Protein AF-A0A9E0PYG4-F1 (afdb_monomer_lite)

pLDDT: mean 70.83, std 17.08, range [37.5, 93.88]

Radius of gyration: 36.92 Å; chains: 1; bounding box: 99×60×120 Å

Structure (mmCIF, N/CA/C/O backbone):
data_AF-A0A9E0PYG4-F1
#
_entry.id   AF-A0A9E0PYG4-F1
#
loop_
_atom_site.group_PDB
_atom_site.id
_atom_site.type_symbol
_atom_site.label_atom_id
_atom_site.label_alt_id
_atom_site.label_comp_id
_atom_site.label_asym_id
_atom_site.label_entity_id
_atom_site.label_seq_id
_atom_site.pdbx_PDB_ins_code
_atom_site.Cartn_x
_atom_site.Cartn_y
_atom_site.Cartn_z
_atom_site.occupancy
_atom_site.B_iso_or_equiv
_atom_site.auth_seq_id
_atom_site.auth_comp_id
_atom_site.auth_asym_id
_atom_site.auth_atom_id
_atom_site.pdbx_PDB_model_num
ATOM 1 N N . MET A 1 1 ? -69.706 5.425 67.507 1.00 38.69 1 MET A N 1
ATOM 2 C CA . MET A 1 1 ? -68.937 4.450 66.705 1.00 38.69 1 MET A CA 1
ATOM 3 C C . MET A 1 1 ? -68.297 5.213 65.557 1.00 38.69 1 MET A C 1
ATOM 5 O O . MET A 1 1 ? -69.026 5.921 64.885 1.00 38.69 1 MET A O 1
ATOM 9 N N . SER A 1 2 ? -66.962 5.132 65.470 1.00 41.28 2 SER A N 1
ATOM 10 C CA . SER A 1 2 ? -66.052 5.261 64.313 1.00 41.28 2 SER A CA 1
ATOM 11 C C . SER A 1 2 ? -66.442 6.150 63.120 1.00 41.28 2 SER A C 1
ATOM 13 O O . SER A 1 2 ? -67.516 5.975 62.572 1.00 41.28 2 SER A O 1
ATOM 15 N N . ALA A 1 3 ? -65.654 7.088 62.585 1.00 41.84 3 ALA A N 1
ATOM 16 C CA . ALA A 1 3 ? -64.207 7.244 62.350 1.00 41.84 3 ALA A CA 1
ATOM 17 C C . ALA A 1 3 ? -63.981 7.453 60.834 1.00 41.84 3 ALA A C 1
ATOM 19 O O . ALA A 1 3 ? -64.695 6.893 60.013 1.00 41.84 3 ALA A O 1
ATOM 20 N N . GLN A 1 4 ? -62.905 8.184 60.530 1.00 45.09 4 GLN A N 1
ATOM 21 C CA . GLN A 1 4 ? -62.138 8.225 59.275 1.00 45.09 4 GLN A CA 1
ATOM 22 C C . GLN A 1 4 ? -62.536 9.222 58.176 1.00 45.09 4 GLN A C 1
ATOM 24 O O . GLN A 1 4 ? -63.367 8.997 57.302 1.00 45.09 4 GLN A O 1
ATOM 29 N N . ALA A 1 5 ? -61.750 10.301 58.187 1.00 48.28 5 ALA A N 1
ATOM 30 C CA . ALA A 1 5 ? -61.260 11.014 57.023 1.00 48.28 5 ALA A CA 1
ATOM 31 C C . ALA A 1 5 ? -60.608 10.081 55.989 1.00 48.28 5 ALA A C 1
ATOM 33 O O . ALA A 1 5 ? -59.886 9.165 56.364 1.00 48.28 5 ALA A O 1
ATOM 34 N N . HIS A 1 6 ? -60.736 10.416 54.703 1.00 43.12 6 HIS A N 1
ATOM 35 C CA . HIS A 1 6 ? -59.694 10.144 53.712 1.00 43.12 6 HIS A CA 1
ATOM 36 C C . HIS A 1 6 ? -59.759 11.153 52.562 1.00 43.12 6 HIS A C 1
ATOM 38 O O . HIS A 1 6 ? -60.726 11.220 51.806 1.00 43.12 6 HIS A O 1
ATOM 44 N N . GLY A 1 7 ? -58.687 11.937 52.438 1.00 40.16 7 GLY A N 1
ATOM 45 C CA . GLY A 1 7 ? -58.421 12.770 51.277 1.00 40.16 7 GLY A CA 1
ATOM 46 C C . GLY A 1 7 ? -58.111 11.934 50.037 1.00 40.16 7 GLY A C 1
ATOM 47 O O . GLY A 1 7 ? -57.604 10.815 50.123 1.00 40.16 7 GLY A O 1
ATOM 48 N N . LYS A 1 8 ? -58.367 12.511 48.862 1.00 44.81 8 LYS A N 1
ATOM 49 C CA . LYS A 1 8 ? -57.778 12.040 47.609 1.00 44.81 8 LYS A CA 1
ATOM 50 C C . LYS A 1 8 ? -56.974 13.165 46.979 1.00 44.81 8 LYS A C 1
ATOM 52 O O . LYS A 1 8 ? -57.483 14.232 46.650 1.00 44.81 8 LYS A O 1
ATOM 57 N N . ALA A 1 9 ? -55.679 12.887 46.908 1.00 46.84 9 ALA A N 1
ATOM 58 C CA . ALA A 1 9 ? -54.606 13.743 46.459 1.00 46.84 9 ALA A CA 1
ATOM 59 C C . ALA A 1 9 ? -54.741 14.136 44.980 1.00 46.84 9 ALA A C 1
ATOM 61 O O . ALA A 1 9 ? -55.079 13.315 44.124 1.00 46.84 9 ALA A O 1
ATOM 62 N N . LYS A 1 10 ? -54.381 15.392 44.692 1.00 48.97 10 LYS A N 1
ATOM 63 C CA . LYS A 1 10 ? -53.992 15.860 43.359 1.00 48.97 10 LYS A CA 1
ATOM 64 C C . LYS A 1 10 ? -52.822 15.002 42.871 1.00 48.97 10 LYS A C 1
ATOM 66 O O . LYS A 1 10 ? -51.772 14.978 43.508 1.00 48.97 10 LYS A O 1
ATOM 71 N N . LYS A 1 11 ? -52.999 14.299 41.751 1.00 49.84 11 LYS A N 1
ATOM 72 C CA . LYS A 1 11 ? -51.901 13.610 41.062 1.00 49.84 11 LYS A CA 1
ATOM 73 C C . LYS A 1 11 ? -50.996 14.668 40.414 1.00 49.84 11 LYS A C 1
ATOM 75 O O . LYS A 1 11 ? -51.517 15.477 39.644 1.00 49.84 11 LYS A O 1
ATOM 80 N N . PRO A 1 12 ? -49.687 14.706 40.710 1.00 46.06 12 PRO A N 1
ATOM 81 C CA . PRO A 1 12 ? -48.778 15.622 40.046 1.00 46.06 12 PRO A CA 1
ATOM 82 C C . PRO A 1 12 ? -48.511 15.175 38.606 1.00 46.06 12 PRO A C 1
ATOM 84 O O . PRO A 1 12 ? -48.337 13.995 38.304 1.00 46.06 12 PRO A O 1
ATOM 87 N N . HIS A 1 13 ? -48.493 16.177 37.739 1.00 45.56 13 HIS A N 1
ATOM 88 C CA . HIS A 1 13 ? -48.094 16.159 36.343 1.00 45.56 13 HIS A CA 1
ATOM 89 C C . HIS A 1 13 ? -46.618 15.731 36.238 1.00 45.56 13 HIS A C 1
ATOM 91 O O . HIS A 1 13 ? -45.716 16.546 36.411 1.00 45.56 13 HIS A O 1
ATOM 97 N N . ILE A 1 14 ? -46.363 14.439 36.017 1.00 46.38 14 ILE A N 1
ATOM 98 C CA . ILE A 1 14 ? -45.020 13.916 35.743 1.00 46.38 14 ILE A CA 1
ATOM 99 C C . ILE A 1 14 ? -44.901 13.742 34.231 1.00 46.38 14 ILE A C 1
ATOM 101 O O . ILE A 1 14 ? -45.334 12.745 33.662 1.00 46.38 14 ILE A O 1
ATOM 105 N N . GLN A 1 15 ? -44.388 14.807 33.616 1.00 41.09 15 GLN A N 1
ATOM 106 C CA . GLN A 1 15 ? -43.534 14.845 32.429 1.00 41.09 15 GLN A CA 1
ATOM 107 C C . GLN A 1 15 ? -43.509 13.547 31.604 1.00 41.09 15 GLN A C 1
ATOM 109 O O . GLN A 1 15 ? -42.656 12.682 31.791 1.00 41.09 15 GLN A O 1
ATOM 114 N N . GLN A 1 16 ? -44.402 13.465 30.619 1.00 40.44 16 GLN A N 1
ATOM 115 C CA . GLN A 1 16 ? -44.238 12.598 29.450 1.00 40.44 16 GLN A CA 1
ATOM 116 C C . GLN A 1 16 ? -43.250 13.222 28.443 1.00 40.44 16 GLN A C 1
ATOM 118 O O . GLN A 1 16 ? -43.494 13.219 27.245 1.00 40.44 16 GLN A O 1
ATOM 123 N N . GLU A 1 17 ? -42.112 13.742 28.913 1.00 40.91 17 GLU A N 1
ATOM 124 C CA . GLU A 1 17 ? -40.950 14.021 28.058 1.00 40.91 17 GLU A CA 1
ATOM 125 C C . GLU A 1 17 ? -39.997 12.825 28.113 1.00 40.91 17 GLU A C 1
ATOM 127 O O . GLU A 1 17 ? -38.839 12.898 28.526 1.00 40.91 17 GLU A O 1
ATOM 132 N N . PHE A 1 18 ? -40.509 11.662 27.714 1.00 38.09 18 PHE A N 1
ATOM 133 C CA . PHE A 1 18 ? -39.666 10.509 27.443 1.00 38.09 18 PHE A CA 1
ATOM 134 C C . PHE A 1 18 ? -39.080 10.691 26.042 1.00 38.09 18 PHE A C 1
ATOM 136 O O . PHE A 1 18 ? -39.622 10.191 25.067 1.00 38.09 18 PHE A O 1
ATOM 143 N N . LEU A 1 19 ? -38.011 11.494 25.975 1.00 40.81 19 LEU A N 1
ATOM 144 C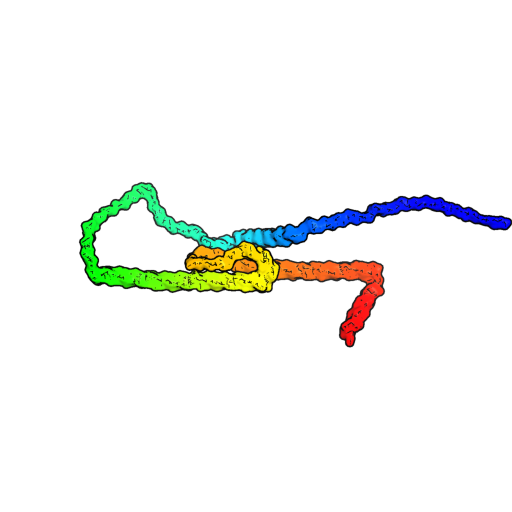 CA . LEU A 1 19 ? -37.024 11.595 24.897 1.00 40.81 19 LEU A CA 1
ATOM 145 C C . LEU A 1 19 ? -37.353 10.773 23.637 1.00 40.81 19 LEU A C 1
ATOM 147 O O . LEU A 1 19 ? -36.859 9.654 23.464 1.00 40.81 19 LEU A O 1
ATOM 151 N N . GLU A 1 20 ? -38.072 11.385 22.696 1.00 39.34 20 GLU A N 1
ATOM 152 C CA . GLU A 1 20 ? -37.967 11.031 21.283 1.00 39.34 20 GLU A CA 1
ATOM 153 C C . GLU A 1 20 ? -36.550 11.383 20.806 1.00 39.34 20 GLU A C 1
ATOM 155 O O . GLU A 1 20 ? -36.287 12.404 20.174 1.00 39.34 20 GLU A O 1
ATOM 160 N N . ARG A 1 21 ? -35.573 10.529 21.128 1.00 43.41 21 ARG A N 1
ATOM 161 C CA . ARG A 1 21 ? -34.337 10.492 20.352 1.00 43.41 21 ARG A CA 1
ATOM 162 C C . ARG A 1 21 ? -34.683 9.835 19.030 1.00 43.41 21 ARG A C 1
ATOM 164 O O . ARG A 1 21 ? -34.610 8.615 18.901 1.00 43.41 21 ARG A O 1
ATOM 171 N N . HIS A 1 22 ? -35.007 10.657 18.039 1.00 39.00 22 HIS A N 1
ATOM 172 C CA . HIS A 1 22 ? -34.805 10.300 16.646 1.00 39.00 22 HIS A CA 1
ATOM 173 C C . HIS A 1 22 ? -33.345 9.863 16.473 1.00 39.00 22 HIS A C 1
ATOM 175 O O . HIS A 1 22 ? -32.443 10.679 16.283 1.00 39.00 22 HIS A O 1
ATOM 181 N N . ILE A 1 23 ? -33.089 8.556 16.553 1.00 40.88 23 ILE A N 1
ATOM 182 C CA . ILE A 1 23 ? -31.895 7.976 15.955 1.00 40.88 23 ILE A CA 1
ATOM 183 C C . ILE A 1 23 ? -32.147 8.071 14.458 1.00 40.88 23 ILE A C 1
ATOM 185 O O . ILE A 1 23 ? -32.820 7.241 13.854 1.00 40.88 23 ILE A O 1
ATOM 189 N N . ASN A 1 24 ? -31.655 9.164 13.889 1.00 37.50 24 ASN A N 1
ATOM 190 C CA . ASN A 1 24 ? -31.527 9.354 12.464 1.00 37.50 24 ASN A CA 1
ATOM 191 C C . ASN A 1 24 ? -30.617 8.236 11.927 1.00 37.50 24 ASN A C 1
ATOM 193 O O . ASN A 1 24 ? -29.395 8.329 11.981 1.00 37.50 24 ASN A O 1
ATOM 197 N N . THR A 1 25 ? -31.213 7.136 11.465 1.00 46.25 25 THR A N 1
ATOM 198 C CA . THR A 1 25 ? -30.510 6.014 10.823 1.00 46.25 25 THR A CA 1
ATOM 199 C C . THR A 1 25 ? -30.175 6.302 9.357 1.00 46.25 25 THR A C 1
ATOM 201 O O . THR A 1 25 ? -29.662 5.432 8.652 1.00 46.25 25 THR A O 1
ATOM 204 N N . LYS A 1 26 ? -30.397 7.533 8.872 1.00 43.84 26 LYS A N 1
ATOM 205 C CA . LYS A 1 26 ? -29.909 7.963 7.562 1.00 43.84 26 LYS A CA 1
ATOM 206 C C . LYS A 1 26 ? -28.457 8.420 7.700 1.00 43.84 26 LYS A C 1
ATOM 208 O O . LYS A 1 26 ? -28.206 9.550 8.097 1.00 43.84 26 LYS A O 1
ATOM 213 N N . SER A 1 27 ? -27.529 7.523 7.357 1.00 45.88 27 SER A N 1
ATOM 214 C CA . SER A 1 27 ? -26.155 7.784 6.868 1.00 45.88 27 SER A CA 1
ATOM 215 C C . SER A 1 27 ? -25.096 6.891 7.526 1.00 45.88 27 SER A C 1
ATOM 217 O O . SER A 1 27 ? -24.161 7.357 8.170 1.00 45.88 27 SER A O 1
ATOM 219 N N . VAL A 1 28 ? -25.207 5.573 7.347 1.00 49.84 28 VAL A N 1
ATOM 220 C CA . VAL A 1 28 ? -24.072 4.667 7.619 1.00 49.84 28 VAL A CA 1
ATOM 221 C C . VAL A 1 28 ? -23.221 4.462 6.355 1.00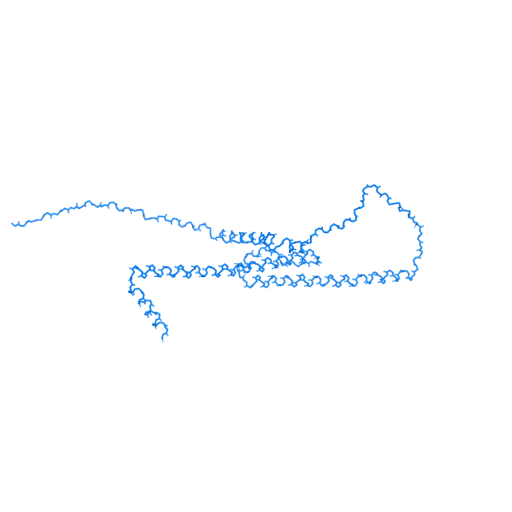 49.84 28 VAL A C 1
ATOM 223 O O . VAL A 1 28 ? -22.012 4.278 6.453 1.00 49.84 28 VAL A O 1
ATOM 226 N N . ASN A 1 29 ? -23.807 4.618 5.159 1.00 42.75 29 ASN A N 1
ATOM 227 C CA . ASN A 1 29 ? -23.057 4.540 3.897 1.00 42.75 29 ASN A CA 1
ATOM 228 C C . ASN A 1 29 ? -22.217 5.794 3.603 1.00 42.75 29 ASN A C 1
ATOM 230 O O . ASN A 1 29 ? -21.147 5.656 3.022 1.00 42.75 29 ASN A O 1
ATOM 234 N N . GLY A 1 30 ? -22.649 6.988 4.035 1.00 46.97 30 GLY A N 1
ATOM 235 C CA . GLY A 1 30 ? -21.858 8.219 3.877 1.00 46.97 30 GLY A CA 1
ATOM 236 C C . GLY A 1 30 ? -20.673 8.292 4.843 1.00 46.97 30 GLY A C 1
ATOM 237 O O . GLY A 1 30 ? -19.600 8.764 4.493 1.00 46.97 30 GLY A O 1
ATOM 238 N N . SER A 1 31 ? -20.816 7.722 6.043 1.00 52.94 31 SER A N 1
ATOM 239 C CA . SER A 1 31 ? -19.769 7.802 7.065 1.00 52.94 31 SER A CA 1
ATOM 240 C C . SER A 1 31 ? -18.521 6.982 6.705 1.00 52.94 31 SER A C 1
ATOM 242 O O . SER A 1 31 ? -17.413 7.399 7.017 1.00 52.94 31 SER A O 1
ATOM 244 N N . LEU A 1 32 ? -18.660 5.860 5.989 1.00 49.62 32 LEU A N 1
ATOM 245 C CA . LEU A 1 32 ? -17.504 5.080 5.527 1.00 49.62 32 LEU A CA 1
ATOM 246 C C . LEU A 1 32 ? -16.778 5.742 4.349 1.00 49.62 32 LEU A C 1
ATOM 248 O O . LEU A 1 32 ? -15.546 5.758 4.341 1.00 49.62 32 LEU A O 1
ATOM 252 N N . SER A 1 33 ? -17.509 6.311 3.382 1.00 57.66 33 SER A N 1
ATOM 253 C CA . SER A 1 33 ? -16.892 7.030 2.262 1.00 57.66 33 SER A CA 1
ATOM 254 C C . SER A 1 33 ? -16.197 8.307 2.729 1.00 57.66 33 SER A C 1
ATOM 256 O O . SER A 1 33 ? -15.074 8.559 2.301 1.00 57.66 33 SER A O 1
ATOM 258 N N . ASP A 1 34 ? -16.797 9.052 3.658 1.00 62.69 34 ASP A N 1
ATOM 259 C CA . ASP A 1 34 ? -16.230 10.297 4.192 1.00 62.69 34 ASP A CA 1
ATOM 260 C C . ASP A 1 34 ? -15.020 10.040 5.098 1.00 62.69 34 ASP A C 1
ATOM 262 O O . ASP A 1 34 ? -14.024 10.762 5.048 1.00 62.69 34 ASP A O 1
ATOM 266 N N . VAL A 1 35 ? -15.048 8.954 5.877 1.00 59.12 35 VAL A N 1
ATOM 267 C CA . VAL A 1 35 ? -13.870 8.502 6.629 1.00 59.12 35 VAL A CA 1
ATOM 268 C C . VAL A 1 35 ? -12.766 8.053 5.667 1.00 59.12 35 VAL A C 1
ATOM 270 O O . VAL A 1 35 ? -11.601 8.378 5.888 1.00 59.12 35 VAL A O 1
ATOM 273 N N . SER A 1 36 ? -13.101 7.370 4.567 1.00 62.12 36 SER A N 1
ATOM 274 C CA . SER A 1 36 ? -12.100 6.947 3.580 1.00 62.12 36 SER A CA 1
ATOM 275 C C . SER A 1 36 ? -11.485 8.112 2.796 1.00 62.12 36 SER A C 1
ATOM 277 O O . SER A 1 36 ? -10.270 8.132 2.604 1.00 62.12 36 SER A O 1
ATOM 279 N N . SER A 1 37 ? -12.282 9.108 2.394 1.00 66.75 37 SER A N 1
ATOM 280 C CA . SER A 1 37 ? -11.822 10.279 1.638 1.00 66.75 37 SER A CA 1
ATOM 281 C C . SER A 1 37 ? -11.032 11.251 2.520 1.00 66.75 37 SER A C 1
ATOM 283 O O . SER A 1 37 ? -10.013 11.796 2.088 1.00 66.75 37 SER A O 1
ATOM 285 N N . GLY A 1 38 ? -11.427 11.408 3.787 1.00 72.50 38 GLY A N 1
ATOM 286 C CA . GLY A 1 38 ? -10.689 12.181 4.786 1.00 72.50 38 GLY A CA 1
ATOM 287 C C . GLY A 1 38 ? -9.332 11.561 5.122 1.00 72.50 38 GLY A C 1
ATOM 288 O O . GLY A 1 38 ? -8.321 12.259 5.136 1.00 72.50 38 GLY A O 1
ATOM 289 N N . VAL A 1 39 ? -9.274 10.239 5.313 1.00 71.06 39 VAL A N 1
ATOM 290 C CA . VAL A 1 39 ? -8.005 9.535 5.565 1.00 71.06 39 VAL A CA 1
ATOM 291 C C . VAL A 1 39 ? -7.119 9.553 4.321 1.00 71.06 39 VAL A C 1
ATOM 293 O O . VAL A 1 39 ? -5.929 9.835 4.430 1.00 71.06 39 VAL A O 1
ATOM 296 N N . PHE A 1 40 ? -7.682 9.324 3.131 1.00 71.69 40 PHE A N 1
ATOM 297 C CA . PHE A 1 40 ? -6.931 9.376 1.877 1.00 71.69 40 PHE A CA 1
ATOM 298 C C . PHE A 1 40 ? -6.347 10.765 1.608 1.00 71.69 40 PHE A C 1
ATOM 300 O O . PHE A 1 40 ? -5.168 10.874 1.285 1.00 71.69 40 PHE A O 1
ATOM 307 N N . SER A 1 41 ? -7.132 11.833 1.773 1.00 75.25 41 SER A N 1
ATOM 308 C CA . SER A 1 41 ? -6.652 13.205 1.560 1.00 75.25 41 SER A CA 1
ATOM 309 C C . SER A 1 41 ? -5.596 13.618 2.585 1.00 75.25 41 SER A C 1
ATOM 311 O O . SER A 1 41 ? -4.613 14.254 2.209 1.00 75.25 41 SER A O 1
ATOM 313 N N . ALA A 1 42 ? -5.738 13.209 3.850 1.00 76.25 42 ALA A N 1
ATOM 314 C CA . ALA A 1 42 ? -4.722 13.421 4.878 1.00 76.25 42 ALA A CA 1
ATOM 315 C C . ALA A 1 42 ? -3.428 12.660 4.564 1.00 76.25 42 ALA A C 1
ATOM 317 O O . ALA A 1 42 ? -2.354 13.237 4.657 1.00 76.25 42 ALA A O 1
ATOM 318 N N . LEU A 1 43 ? -3.521 11.408 4.106 1.00 74.06 43 LEU A N 1
ATOM 319 C CA . LEU A 1 43 ? -2.365 10.631 3.655 1.00 74.06 43 LEU A CA 1
ATOM 320 C C . LEU A 1 43 ? -1.688 11.260 2.436 1.00 74.06 43 LEU A C 1
ATOM 322 O O . LEU A 1 43 ? -0.465 11.345 2.397 1.00 74.06 43 LEU A O 1
ATOM 326 N N . TRP A 1 44 ? -2.466 11.718 1.452 1.00 72.44 44 TRP A N 1
ATOM 327 C CA . TRP A 1 44 ? -1.941 12.375 0.254 1.00 72.44 44 TRP A CA 1
ATOM 328 C C . TRP A 1 44 ? -1.233 13.681 0.616 1.00 72.44 44 TRP A C 1
ATOM 330 O O . TRP A 1 44 ? -0.125 13.946 0.151 1.00 72.44 44 TRP A O 1
ATOM 340 N N . LYS A 1 45 ? -1.845 14.460 1.514 1.00 78.12 45 LYS A N 1
ATOM 341 C CA . LYS A 1 45 ? -1.273 15.686 2.058 1.00 78.12 45 LYS A CA 1
ATOM 342 C C . LYS A 1 45 ? -0.004 15.389 2.853 1.00 78.12 45 LYS A C 1
ATOM 344 O O . LYS A 1 45 ? 1.020 15.959 2.525 1.00 78.12 45 LYS A O 1
ATOM 349 N N . ASP A 1 46 ? -0.002 14.457 3.800 1.00 70.88 46 ASP A N 1
ATOM 350 C CA . ASP A 1 46 ? 1.181 14.108 4.601 1.00 70.88 46 ASP A CA 1
ATOM 351 C C . ASP A 1 46 ? 2.333 13.557 3.748 1.00 70.88 46 ASP A C 1
ATOM 353 O O . ASP A 1 46 ? 3.497 13.875 3.994 1.00 70.88 46 ASP A O 1
ATOM 357 N N . LEU A 1 47 ? 2.031 12.792 2.699 1.00 68.62 47 LEU A N 1
ATOM 358 C CA . LEU A 1 47 ? 3.042 12.285 1.773 1.00 68.62 47 LEU A CA 1
ATOM 359 C C . LEU A 1 47 ? 3.657 13.415 0.921 1.00 68.62 47 LEU A C 1
ATOM 361 O O . LEU A 1 47 ? 4.861 13.406 0.678 1.00 68.62 47 LEU A O 1
ATOM 365 N N . LEU A 1 48 ? 2.857 14.407 0.509 1.00 65.69 48 LEU A N 1
ATOM 366 C CA . LEU A 1 48 ? 3.314 15.557 -0.286 1.00 65.69 48 LEU A CA 1
ATOM 367 C C . LEU A 1 48 ? 3.922 16.691 0.545 1.00 65.69 48 LEU A C 1
ATOM 369 O O . LEU A 1 48 ? 4.821 17.382 0.073 1.00 65.69 48 LEU A O 1
ATOM 373 N N . THR A 1 49 ? 3.433 16.910 1.765 1.00 68.75 49 THR A N 1
ATOM 374 C CA . THR A 1 49 ? 3.801 18.058 2.604 1.00 68.75 49 THR A CA 1
ATOM 375 C C . THR A 1 49 ? 4.667 17.683 3.800 1.00 68.75 49 THR A C 1
ATOM 377 O O . THR A 1 49 ? 5.450 18.517 4.243 1.00 68.75 49 THR A O 1
ATOM 380 N N . GLY A 1 50 ? 4.538 16.464 4.334 1.00 53.22 50 GLY A N 1
ATOM 381 C CA . GLY A 1 50 ? 5.126 16.062 5.617 1.00 53.22 50 GLY A CA 1
ATOM 382 C C . GLY A 1 50 ? 6.332 15.124 5.521 1.00 53.22 50 GLY A C 1
ATOM 383 O O . GLY A 1 50 ? 7.211 15.205 6.373 1.00 53.22 50 GLY A O 1
ATOM 384 N N . SER A 1 51 ? 6.418 14.263 4.498 1.00 54.25 51 SER A N 1
ATOM 385 C CA . SER A 1 51 ? 7.463 13.227 4.457 1.00 54.25 51 SER A CA 1
ATOM 386 C C . SER A 1 51 ? 8.699 13.550 3.613 1.00 54.25 51 SER A C 1
ATOM 388 O O . SER A 1 51 ? 9.686 12.842 3.801 1.00 54.25 51 SER A O 1
ATOM 390 N N . SER A 1 52 ? 8.685 14.548 2.710 1.00 52.62 52 SER A N 1
ATOM 391 C CA . SER A 1 52 ? 9.871 15.234 2.130 1.00 52.62 52 SER A CA 1
ATOM 392 C C . SER A 1 52 ? 9.558 15.936 0.798 1.00 52.62 52 SER A C 1
ATOM 394 O O . SER A 1 52 ? 9.067 15.341 -0.167 1.00 52.62 52 SER A O 1
ATOM 396 N N . LYS A 1 53 ? 9.971 17.206 0.700 1.00 53.44 53 LYS A N 1
ATOM 397 C CA . LYS A 1 53 ? 10.190 17.863 -0.600 1.00 53.44 53 LYS A CA 1
ATOM 398 C C . LYS A 1 53 ? 11.183 17.060 -1.464 1.00 53.44 53 LYS A C 1
ATOM 400 O O . LYS A 1 53 ? 11.097 17.112 -2.682 1.00 53.44 53 LYS A O 1
ATOM 405 N N . ASP A 1 54 ? 12.035 16.250 -0.834 1.00 57.44 54 ASP A N 1
ATOM 406 C CA . ASP A 1 54 ? 13.022 15.382 -1.479 1.00 57.44 54 ASP A CA 1
ATOM 407 C C . ASP A 1 54 ? 12.448 14.081 -2.071 1.00 57.44 54 ASP A C 1
ATOM 409 O O . ASP A 1 54 ? 12.794 13.763 -3.200 1.00 57.44 54 ASP A O 1
ATOM 413 N N . VAL A 1 55 ? 11.534 13.344 -1.415 1.00 59.94 55 VAL A N 1
ATOM 414 C CA . VAL A 1 55 ? 10.969 12.096 -1.988 1.00 59.94 55 VAL A CA 1
ATOM 415 C C . VAL A 1 55 ? 10.004 12.398 -3.125 1.00 59.94 55 VAL A C 1
ATOM 417 O O . VAL A 1 55 ? 10.032 11.710 -4.139 1.00 59.94 55 VAL A O 1
ATOM 420 N N . SER A 1 56 ? 9.183 13.445 -3.019 1.00 60.22 56 SER A N 1
ATOM 421 C CA . SER A 1 56 ? 8.324 13.855 -4.139 1.00 60.22 56 SER A CA 1
ATOM 422 C C . SER A 1 56 ? 9.149 14.355 -5.333 1.00 60.22 56 SER A C 1
ATOM 424 O O . SER A 1 56 ? 8.868 13.951 -6.460 1.00 60.22 56 SER A O 1
ATOM 426 N N . ALA A 1 57 ? 10.216 15.130 -5.107 1.00 65.00 57 ALA A N 1
ATOM 427 C CA . ALA A 1 57 ? 11.144 15.551 -6.160 1.00 65.00 57 ALA A CA 1
ATOM 428 C C . ALA A 1 57 ? 12.004 14.398 -6.717 1.00 65.00 57 ALA A C 1
ATOM 430 O O . ALA A 1 57 ? 12.376 14.418 -7.887 1.00 65.00 57 ALA A O 1
ATOM 431 N N . GLN A 1 58 ? 12.305 13.373 -5.919 1.00 61.00 58 GLN A N 1
ATOM 432 C CA . GLN A 1 58 ? 13.033 12.177 -6.349 1.00 61.00 58 GLN A CA 1
ATOM 433 C C . GLN A 1 58 ? 12.138 11.201 -7.126 1.00 61.00 58 GLN A C 1
ATOM 435 O O . GLN A 1 58 ? 12.600 10.571 -8.073 1.00 61.00 58 GLN A O 1
ATOM 440 N N . ILE A 1 59 ? 10.858 11.100 -6.757 1.00 65.75 59 ILE A N 1
ATOM 441 C CA . ILE A 1 59 ? 9.857 10.268 -7.433 1.00 65.75 59 ILE A CA 1
ATOM 442 C C . ILE A 1 59 ? 9.422 10.939 -8.740 1.00 65.75 59 ILE A C 1
ATOM 444 O O . ILE A 1 59 ? 9.562 10.341 -9.803 1.00 65.75 59 ILE A O 1
ATOM 448 N N . PHE A 1 60 ? 8.950 12.187 -8.695 1.00 66.31 60 PHE A N 1
ATOM 449 C CA . PHE A 1 60 ? 8.422 12.890 -9.874 1.00 66.31 60 PHE A CA 1
ATOM 450 C C . PHE A 1 60 ? 9.489 13.577 -10.730 1.00 66.31 60 PHE A C 1
ATOM 452 O O . PHE A 1 60 ? 9.184 14.030 -11.831 1.00 66.31 60 PHE A O 1
ATOM 459 N N . GLY A 1 61 ? 10.737 13.604 -10.263 1.00 58.38 61 GLY A N 1
ATOM 460 C CA . GLY A 1 61 ? 11.823 14.320 -10.911 1.00 58.38 61 GLY A CA 1
ATOM 461 C C . GLY A 1 61 ? 11.710 15.822 -10.663 1.00 58.38 61 GLY A C 1
ATOM 462 O O . GLY A 1 61 ? 10.786 16.484 -11.128 1.00 58.38 61 GLY A O 1
ATOM 463 N N . ALA A 1 62 ? 12.686 16.394 -9.959 1.00 55.56 62 ALA A N 1
ATOM 464 C CA . ALA A 1 62 ? 12.911 17.831 -10.012 1.00 55.56 62 ALA A CA 1
ATOM 465 C C . ALA A 1 62 ? 13.108 18.230 -11.488 1.00 55.56 62 ALA A C 1
ATOM 467 O O . ALA A 1 62 ? 13.818 17.508 -12.201 1.00 55.56 62 ALA A O 1
ATOM 468 N N . PRO A 1 63 ? 12.525 19.346 -11.966 1.00 45.69 63 PRO A N 1
ATOM 469 C CA . PRO A 1 63 ? 12.759 19.824 -13.320 1.00 45.69 63 PRO A CA 1
ATOM 470 C C . PRO A 1 63 ? 14.236 20.210 -13.447 1.00 45.69 63 PRO A C 1
ATOM 472 O O . PRO A 1 63 ? 14.641 21.337 -13.170 1.00 45.69 63 PRO A O 1
ATOM 475 N N . LYS A 1 64 ? 15.080 19.254 -13.842 1.00 44.50 64 LYS A N 1
ATOM 476 C CA . LYS A 1 64 ? 16.410 19.549 -14.356 1.00 44.50 64 LYS A CA 1
ATOM 477 C C . LYS A 1 64 ? 16.183 20.255 -15.680 1.00 44.50 64 LYS A C 1
ATOM 479 O O . LYS A 1 64 ? 15.818 19.623 -16.666 1.00 44.50 64 LYS A O 1
ATOM 484 N N . GLY A 1 65 ? 16.368 21.571 -15.674 1.00 44.66 65 GLY A N 1
ATOM 485 C CA . GLY A 1 65 ? 16.480 22.379 -16.877 1.00 44.66 65 GLY A CA 1
ATOM 486 C C . GLY A 1 65 ? 17.666 21.907 -17.710 1.00 44.66 65 GLY A C 1
ATOM 487 O O . GLY A 1 65 ? 18.751 22.464 -17.631 1.00 44.66 65 GLY A O 1
ATOM 488 N N . THR A 1 66 ? 17.466 20.866 -18.511 1.00 46.62 66 THR A N 1
ATOM 489 C CA . THR A 1 66 ? 18.284 20.579 -19.688 1.00 46.62 66 THR A CA 1
ATOM 490 C C . THR A 1 66 ? 17.528 21.094 -20.899 1.00 46.62 66 THR A C 1
ATOM 492 O O . THR A 1 66 ? 17.134 20.334 -21.780 1.00 46.62 66 THR A O 1
ATOM 495 N N . SER A 1 67 ? 17.277 22.400 -20.904 1.00 40.31 67 SER A N 1
ATOM 496 C CA . SER A 1 67 ? 16.931 23.107 -22.124 1.00 40.31 67 SER A CA 1
ATOM 497 C C . SER A 1 67 ? 18.255 23.544 -22.742 1.00 40.31 67 SER A C 1
ATOM 499 O O . SER A 1 67 ? 18.861 24.533 -22.332 1.00 40.31 67 SER A O 1
ATOM 501 N N . HIS A 1 68 ? 18.752 22.778 -23.714 1.00 46.50 68 HIS A N 1
ATOM 502 C CA . HIS A 1 68 ? 19.541 23.378 -24.787 1.00 46.50 68 HIS A CA 1
ATOM 503 C C . HIS A 1 68 ? 18.576 24.249 -25.595 1.00 46.50 68 HIS A C 1
ATOM 505 O O . HIS A 1 68 ? 18.081 23.872 -26.653 1.00 46.50 68 HIS A O 1
ATOM 511 N N . GLU A 1 69 ? 18.237 25.392 -25.009 1.00 42.66 69 GLU A N 1
ATOM 512 C CA . GLU A 1 69 ? 17.317 26.366 -25.560 1.00 42.66 69 GLU A CA 1
ATOM 513 C C . GLU A 1 69 ? 18.096 27.193 -26.580 1.00 42.66 69 GLU A C 1
ATOM 515 O O . GLU A 1 69 ? 18.909 28.058 -26.246 1.00 42.66 69 GLU A O 1
ATOM 520 N N . LEU A 1 70 ? 17.892 26.866 -27.854 1.00 57.50 70 LEU A N 1
ATOM 521 C CA . LEU A 1 70 ? 18.316 27.719 -28.953 1.00 57.50 70 LEU A CA 1
ATOM 522 C C . LEU A 1 70 ? 17.504 29.013 -28.873 1.00 57.50 70 LEU A C 1
ATOM 524 O O . LEU A 1 70 ? 16.273 28.994 -28.894 1.00 57.50 70 LEU A O 1
ATOM 528 N N . LYS A 1 71 ? 18.204 30.143 -28.755 1.00 54.44 71 LYS A N 1
ATOM 529 C CA . LYS A 1 71 ? 17.575 31.463 -28.703 1.00 54.44 71 LYS A CA 1
ATOM 530 C C . LYS A 1 71 ? 16.931 31.785 -30.062 1.00 54.44 71 LYS A C 1
ATOM 532 O O . LYS A 1 71 ? 17.561 31.545 -31.096 1.00 54.44 71 LYS A O 1
ATOM 537 N N . PRO A 1 72 ? 15.711 32.348 -30.091 1.00 48.31 72 PRO A N 1
ATOM 538 C CA . PRO A 1 72 ? 15.073 32.769 -31.334 1.00 48.31 72 PRO A CA 1
ATOM 539 C C . PRO A 1 72 ? 15.934 33.834 -32.033 1.00 48.31 72 PRO A C 1
ATOM 541 O O . PRO A 1 72 ? 16.276 34.848 -31.429 1.00 48.31 72 PRO A O 1
ATOM 544 N N . GLY A 1 73 ? 16.313 33.570 -33.290 1.00 62.06 73 GLY A N 1
ATOM 545 C CA . GLY A 1 73 ? 17.168 34.441 -34.113 1.00 62.06 73 GLY A CA 1
ATOM 546 C C . GLY A 1 73 ? 18.506 33.836 -34.565 1.00 62.06 73 GLY A C 1
ATOM 547 O O . GLY A 1 73 ? 19.249 34.497 -35.283 1.00 62.06 73 GLY A O 1
ATOM 548 N N . GLN A 1 74 ? 18.835 32.597 -34.181 1.00 52.19 74 GLN A N 1
ATOM 549 C CA . GLN A 1 74 ? 20.046 31.918 -34.653 1.00 52.19 74 GLN A CA 1
ATOM 550 C C . GLN A 1 74 ? 19.741 31.067 -35.897 1.00 52.19 74 GLN A C 1
ATOM 552 O O . GLN A 1 74 ? 19.212 29.961 -35.801 1.00 52.19 74 GLN A O 1
ATOM 557 N N . GLU A 1 75 ? 20.065 31.580 -37.083 1.00 52.94 75 GLU A N 1
ATOM 558 C CA . GLU A 1 75 ? 19.959 30.817 -38.328 1.00 52.94 75 GLU A CA 1
ATOM 559 C C . GLU A 1 75 ? 21.093 29.786 -38.411 1.00 52.94 75 GLU A C 1
ATOM 561 O O . GLU A 1 75 ? 22.258 30.111 -38.650 1.00 52.94 75 GLU A O 1
ATOM 566 N N . ALA A 1 76 ? 20.760 28.509 -38.222 1.00 50.50 76 ALA A N 1
ATOM 567 C CA . ALA A 1 76 ? 21.660 27.420 -38.571 1.00 50.50 76 ALA A CA 1
ATOM 568 C C . ALA A 1 76 ? 21.744 27.328 -40.102 1.00 50.50 76 ALA A C 1
ATOM 570 O O . ALA A 1 76 ? 20.876 26.747 -40.755 1.00 50.50 76 ALA A O 1
ATOM 571 N N . SER A 1 77 ? 22.794 27.909 -40.686 1.00 49.50 77 SER A N 1
ATOM 572 C CA . SER A 1 77 ? 23.077 27.792 -42.117 1.00 49.50 77 SER A CA 1
ATOM 573 C C . SER A 1 77 ? 23.521 26.362 -42.450 1.00 49.50 77 SER A C 1
ATOM 575 O O . SER A 1 77 ? 24.706 26.026 -42.480 1.00 49.50 77 SER A O 1
ATOM 577 N N . LEU A 1 78 ? 22.547 25.480 -42.673 1.00 52.19 78 LEU A N 1
ATOM 578 C CA . LEU A 1 78 ? 22.767 24.128 -43.175 1.00 52.19 78 LEU A CA 1
ATOM 579 C C . LEU A 1 78 ? 22.993 24.196 -44.689 1.00 52.19 78 LEU A C 1
ATOM 581 O O . LEU A 1 78 ? 22.080 23.983 -45.487 1.00 52.19 78 LEU A O 1
ATOM 585 N N . LYS A 1 79 ? 24.237 24.457 -45.102 1.00 46.44 79 LYS A N 1
ATOM 586 C CA . LYS A 1 79 ? 24.688 24.110 -46.455 1.00 46.44 79 LYS A CA 1
ATOM 587 C C . LYS A 1 79 ? 24.570 22.593 -46.602 1.00 46.44 79 LYS A C 1
ATOM 589 O O . LYS A 1 79 ? 25.436 21.866 -46.134 1.00 46.44 79 LYS A O 1
ATOM 594 N N . LYS A 1 80 ? 23.492 22.116 -47.229 1.00 53.41 80 LYS A N 1
ATOM 595 C CA . LYS A 1 80 ? 23.337 20.726 -47.682 1.00 53.41 80 LYS A CA 1
ATOM 596 C C . LYS A 1 80 ? 24.396 20.441 -48.755 1.00 53.41 80 LYS A C 1
ATOM 598 O O . LYS A 1 80 ? 24.284 21.001 -49.845 1.00 53.41 80 LYS A O 1
ATOM 603 N N . PRO A 1 81 ? 25.389 19.561 -48.533 1.00 47.53 81 PRO A N 1
ATOM 604 C CA . PRO A 1 81 ? 26.068 18.945 -49.654 1.00 47.53 81 PRO A CA 1
ATOM 605 C C . PRO A 1 81 ? 25.171 17.819 -50.176 1.00 47.53 81 PRO A C 1
ATOM 607 O O . PRO A 1 81 ? 25.107 16.730 -49.605 1.00 47.53 81 PRO A O 1
ATOM 610 N N . GLU A 1 82 ? 24.473 18.071 -51.280 1.00 50.31 82 GLU A N 1
ATOM 611 C CA . GLU A 1 82 ? 23.917 16.998 -52.099 1.00 50.31 82 GLU A CA 1
ATOM 612 C C . GLU A 1 82 ? 25.070 16.210 -52.727 1.00 50.31 82 GLU A C 1
ATOM 614 O O . GLU A 1 82 ? 25.582 16.534 -53.794 1.00 50.31 82 GLU A O 1
ATOM 619 N N . LYS A 1 83 ? 25.514 15.158 -52.041 1.00 49.81 83 LYS A N 1
ATOM 620 C CA . LYS A 1 83 ? 26.266 14.068 -52.662 1.00 49.81 83 LYS A CA 1
ATOM 621 C C . LYS A 1 83 ? 25.638 12.760 -52.212 1.00 49.81 83 LYS A C 1
ATOM 623 O O . LYS A 1 83 ? 25.962 12.243 -51.146 1.00 49.81 83 LYS A O 1
ATOM 628 N N . LYS A 1 84 ? 24.736 12.227 -53.043 1.00 53.94 84 LYS A N 1
ATOM 629 C CA . LYS A 1 84 ? 24.311 10.823 -52.989 1.00 53.94 84 LYS A CA 1
ATOM 630 C C . LYS A 1 84 ? 25.539 9.961 -53.301 1.00 53.94 84 LYS A C 1
ATOM 632 O O . LYS A 1 84 ? 25.793 9.629 -54.453 1.00 53.94 84 LYS A O 1
ATOM 637 N N . LYS A 1 85 ? 26.357 9.678 -52.287 1.00 55.72 85 LYS A N 1
ATOM 638 C CA . LYS A 1 85 ? 27.404 8.660 -52.386 1.00 55.72 85 LYS A CA 1
ATOM 639 C C . LYS A 1 85 ? 26.693 7.311 -52.445 1.00 55.72 85 LYS A C 1
ATOM 641 O O . LYS A 1 85 ? 25.836 7.048 -51.602 1.00 55.72 85 LYS A O 1
ATOM 646 N N . ALA A 1 86 ? 27.005 6.502 -53.455 1.00 59.50 86 ALA A N 1
ATOM 647 C CA . ALA A 1 86 ? 26.559 5.117 -53.512 1.00 59.50 86 ALA A CA 1
ATOM 648 C C . ALA A 1 86 ? 26.968 4.443 -52.196 1.00 59.50 86 ALA A C 1
ATOM 650 O O . ALA A 1 86 ? 28.142 4.463 -51.825 1.00 59.50 86 ALA A O 1
ATOM 651 N N . VAL A 1 87 ? 25.984 3.966 -51.439 1.00 59.69 87 VAL A N 1
ATOM 652 C CA . VAL A 1 87 ? 26.213 3.340 -50.140 1.00 59.69 87 VAL A CA 1
ATOM 653 C C . VAL A 1 87 ? 26.895 2.002 -50.413 1.00 59.69 87 VAL A C 1
ATOM 655 O O . VAL A 1 87 ? 26.253 1.069 -50.884 1.00 59.69 87 VAL A O 1
ATOM 658 N N . THR A 1 88 ? 28.203 1.924 -50.178 1.00 71.94 88 THR A N 1
ATOM 659 C CA . THR A 1 88 ? 28.961 0.670 -50.256 1.00 71.94 88 THR A CA 1
ATOM 660 C C . THR A 1 88 ? 28.376 -0.342 -49.267 1.00 71.94 88 THR A C 1
ATOM 662 O O . THR A 1 88 ? 27.911 0.050 -48.195 1.00 71.94 88 THR A O 1
ATOM 665 N N . GLU A 1 89 ? 28.421 -1.637 -49.584 1.00 70.44 89 GLU A N 1
ATOM 666 C CA . GLU A 1 89 ? 27.918 -2.715 -48.713 1.00 70.44 89 GLU A CA 1
ATOM 667 C C . GLU A 1 89 ? 28.478 -2.628 -47.286 1.00 70.44 89 GLU A C 1
ATOM 669 O O . GLU A 1 89 ? 27.710 -2.659 -46.328 1.00 70.44 89 GLU A O 1
ATOM 674 N N . ALA A 1 90 ? 29.771 -2.321 -47.144 1.00 71.31 90 ALA A N 1
ATOM 675 C CA . ALA A 1 90 ? 30.417 -2.083 -45.851 1.00 71.31 90 ALA A CA 1
ATOM 676 C C . ALA A 1 90 ? 29.785 -0.932 -45.036 1.00 71.31 90 ALA A C 1
ATOM 678 O O . ALA A 1 90 ? 29.745 -0.969 -43.808 1.00 71.31 90 ALA A O 1
ATOM 679 N N . HIS A 1 91 ? 29.253 0.102 -45.698 1.00 72.75 91 HIS A N 1
ATOM 680 C CA . HIS A 1 91 ? 28.565 1.203 -45.020 1.00 72.75 91 HIS A CA 1
ATOM 681 C C . HIS A 1 91 ? 27.162 0.778 -44.559 1.00 72.75 91 HIS A C 1
ATOM 683 O O . HIS A 1 91 ? 26.726 1.167 -43.478 1.00 72.75 91 HIS A O 1
ATOM 689 N N . MET A 1 92 ? 26.468 -0.064 -45.337 1.00 75.50 92 MET A N 1
ATOM 690 C CA . MET A 1 92 ? 25.192 -0.661 -44.920 1.00 75.50 92 MET A CA 1
ATOM 691 C C . MET A 1 92 ? 25.368 -1.622 -43.744 1.00 75.50 92 MET A C 1
ATOM 693 O O . MET A 1 92 ? 24.534 -1.622 -42.841 1.00 75.50 92 MET A O 1
ATOM 697 N N . GLU A 1 93 ? 26.435 -2.420 -43.737 1.00 79.06 93 GLU A N 1
ATOM 698 C CA . GLU A 1 93 ? 26.771 -3.331 -42.639 1.00 79.06 93 GLU A CA 1
ATOM 699 C C . GLU A 1 93 ? 27.082 -2.571 -41.353 1.00 79.06 93 GLU A C 1
ATOM 701 O O . GLU A 1 93 ? 26.472 -2.863 -40.329 1.00 79.06 93 GLU A O 1
ATOM 706 N N . TYR A 1 94 ? 27.897 -1.517 -41.427 1.00 79.94 94 TYR A N 1
ATOM 707 C CA . TYR A 1 94 ? 28.178 -0.640 -40.289 1.00 79.94 94 TYR A CA 1
ATOM 708 C C . TYR A 1 94 ? 26.902 -0.026 -39.687 1.00 79.94 94 TYR A C 1
ATOM 710 O O . TYR A 1 94 ? 26.690 -0.063 -38.476 1.00 79.94 94 TYR A O 1
ATOM 718 N N . PHE A 1 95 ? 25.990 0.485 -40.523 1.00 79.25 95 PHE A N 1
ATOM 719 C CA . PHE A 1 95 ? 24.711 1.012 -40.035 1.00 79.25 95 PHE A CA 1
ATOM 720 C C . PHE A 1 95 ? 23.798 -0.071 -39.456 1.00 79.25 95 PHE A C 1
ATOM 722 O O . PHE A 1 95 ? 23.068 0.202 -38.503 1.00 79.25 95 PHE A O 1
ATOM 729 N N . ARG A 1 96 ? 23.808 -1.288 -40.012 1.00 79.44 96 ARG A N 1
ATOM 730 C CA . ARG A 1 96 ? 23.060 -2.426 -39.457 1.00 79.44 96 ARG A CA 1
ATOM 731 C C . ARG A 1 96 ? 23.623 -2.837 -38.105 1.00 79.44 96 ARG A C 1
ATOM 733 O O . ARG A 1 96 ? 22.840 -3.042 -37.187 1.00 79.44 96 ARG A O 1
ATOM 740 N N . GLU A 1 97 ? 24.941 -2.919 -37.974 1.00 78.44 97 GLU A N 1
ATOM 741 C CA . GLU A 1 97 ? 25.619 -3.273 -36.731 1.00 78.44 97 GLU A CA 1
ATOM 742 C C . GLU A 1 97 ? 25.327 -2.247 -35.638 1.00 78.44 97 GLU A C 1
ATOM 744 O O . GLU A 1 97 ? 24.841 -2.630 -34.580 1.00 78.44 97 GLU A O 1
ATOM 749 N N . ILE A 1 98 ? 25.476 -0.948 -35.920 1.00 77.81 98 ILE A N 1
ATOM 750 C CA . ILE A 1 98 ? 25.136 0.117 -34.963 1.00 77.81 98 ILE A CA 1
ATOM 751 C C . ILE A 1 98 ? 23.657 0.078 -34.593 1.00 77.81 98 ILE A C 1
ATOM 753 O O . ILE A 1 98 ? 23.301 0.133 -33.419 1.00 77.81 98 ILE A O 1
ATOM 757 N N . LYS A 1 99 ? 22.771 -0.055 -35.585 1.00 73.25 99 LYS A N 1
ATOM 758 C CA . LYS A 1 99 ? 21.332 -0.108 -35.329 1.00 73.25 99 LYS A CA 1
ATOM 759 C C . LYS A 1 99 ? 20.969 -1.321 -34.466 1.00 73.25 99 LYS A C 1
ATOM 761 O O . LYS A 1 99 ? 20.158 -1.194 -33.557 1.00 73.25 99 LYS A O 1
ATOM 766 N N . ASN A 1 100 ? 21.569 -2.481 -34.717 1.00 72.94 100 ASN A N 1
ATOM 767 C CA . ASN A 1 100 ? 21.341 -3.689 -33.926 1.00 72.94 100 ASN A CA 1
ATOM 768 C C . ASN A 1 100 ? 21.955 -3.574 -32.520 1.00 72.94 100 ASN A C 1
ATOM 770 O O . ASN A 1 100 ? 21.319 -3.993 -31.548 1.00 72.94 100 ASN A O 1
ATOM 774 N N . ALA A 1 101 ? 23.137 -2.960 -32.411 1.00 72.56 101 ALA A N 1
ATOM 775 C CA . ALA A 1 101 ? 23.819 -2.672 -31.154 1.00 72.56 101 ALA A CA 1
ATOM 776 C C . ALA A 1 101 ? 23.019 -1.709 -30.268 1.00 72.56 101 ALA A C 1
ATOM 778 O O . ALA A 1 101 ? 23.041 -1.872 -29.056 1.00 72.56 101 ALA A O 1
ATOM 779 N N . ASP A 1 102 ? 22.255 -0.779 -30.848 1.00 70.25 102 ASP A N 1
ATOM 780 C CA . ASP A 1 102 ? 21.348 0.111 -30.112 1.00 70.25 102 ASP A CA 1
ATOM 781 C C . ASP A 1 102 ? 19.993 -0.538 -29.778 1.00 70.25 102 ASP A C 1
ATOM 783 O O . ASP A 1 102 ? 19.394 -0.243 -28.742 1.00 70.25 102 ASP A O 1
ATOM 787 N N . ILE A 1 103 ? 19.471 -1.419 -30.640 1.00 72.19 103 ILE A N 1
ATOM 788 C CA . ILE A 1 103 ? 18.165 -2.072 -30.431 1.00 72.19 103 ILE A CA 1
ATOM 789 C C . ILE A 1 103 ? 18.222 -3.091 -29.286 1.00 72.19 103 ILE A C 1
ATOM 791 O O . ILE A 1 103 ? 17.284 -3.164 -28.490 1.00 72.19 103 ILE A O 1
ATOM 795 N N . SER A 1 104 ? 19.295 -3.880 -29.198 1.00 73.31 104 SER A N 1
ATOM 796 C CA . SER A 1 104 ? 19.433 -4.932 -28.181 1.00 73.31 104 SER A CA 1
ATOM 797 C C . SER A 1 104 ? 19.378 -4.413 -26.730 1.00 73.31 104 SER A C 1
ATOM 799 O O . SER A 1 104 ? 18.539 -4.908 -25.972 1.00 73.31 104 SER A O 1
ATOM 801 N N . PRO A 1 105 ? 20.179 -3.409 -26.315 1.00 79.12 105 PRO A N 1
ATOM 802 C CA . PRO A 1 105 ? 20.147 -2.887 -24.950 1.00 79.12 105 PRO A CA 1
ATOM 803 C C . PRO A 1 105 ? 18.824 -2.184 -24.642 1.00 79.12 105 PRO A C 1
ATOM 805 O O . PRO A 1 105 ? 18.249 -2.417 -23.586 1.00 79.12 105 PRO A O 1
ATOM 808 N N . ARG A 1 106 ? 18.261 -1.420 -25.589 1.00 78.75 106 ARG A N 1
ATOM 809 C CA . ARG A 1 106 ? 16.955 -0.764 -25.398 1.00 78.75 106 ARG A CA 1
ATOM 810 C C . ARG A 1 106 ? 15.834 -1.770 -25.162 1.00 78.75 106 ARG A C 1
ATOM 812 O O . ARG A 1 106 ? 14.997 -1.567 -24.293 1.00 78.75 106 ARG A O 1
ATOM 819 N N . LYS A 1 107 ? 15.833 -2.885 -25.897 1.00 81.81 107 LYS A N 1
ATOM 820 C CA . LYS A 1 107 ? 14.847 -3.954 -25.699 1.00 81.81 107 LYS A CA 1
ATOM 821 C C . LYS A 1 107 ? 14.997 -4.618 -24.327 1.00 81.81 107 LYS A C 1
ATOM 823 O O . LYS A 1 107 ? 13.989 -4.944 -23.708 1.00 81.81 107 LYS A O 1
ATOM 828 N N . GLN A 1 108 ? 16.228 -4.818 -23.857 1.00 83.75 108 GLN A N 1
ATOM 829 C CA . GLN A 1 108 ? 16.487 -5.355 -22.517 1.00 83.75 108 GLN A CA 1
ATOM 830 C C . GLN A 1 108 ? 16.037 -4.382 -21.419 1.00 83.75 108 GLN A C 1
ATOM 832 O O . GLN A 1 108 ? 15.419 -4.808 -20.446 1.00 83.75 108 GLN A O 1
ATOM 837 N N . GLU A 1 109 ? 16.292 -3.084 -21.587 1.00 84.25 109 GLU A N 1
ATOM 838 C CA . GLU A 1 109 ? 15.832 -2.037 -20.670 1.00 84.25 109 GLU A CA 1
ATOM 839 C C . GLU A 1 109 ? 14.302 -1.955 -20.609 1.00 84.25 109 GLU A C 1
ATOM 841 O O . GLU A 1 109 ? 13.736 -1.939 -19.514 1.00 84.25 109 GLU A O 1
ATOM 846 N N . ASP A 1 110 ? 13.631 -1.973 -21.765 1.00 83.75 110 ASP A N 1
ATOM 847 C CA . ASP A 1 110 ? 12.167 -1.973 -21.858 1.00 83.75 110 ASP A CA 1
ATOM 848 C C . ASP A 1 110 ? 11.577 -3.207 -21.150 1.00 83.75 110 ASP A C 1
ATOM 850 O O . ASP A 1 110 ? 10.661 -3.085 -20.335 1.00 83.75 110 ASP A O 1
ATOM 854 N N . GLN A 1 111 ? 12.149 -4.395 -21.381 1.00 85.44 111 GLN A N 1
ATOM 855 C CA . GLN A 1 111 ? 11.725 -5.631 -20.711 1.00 85.44 111 GLN A CA 1
ATOM 856 C C . GLN A 1 111 ? 11.937 -5.579 -19.194 1.00 85.44 111 GLN A C 1
ATOM 858 O O . GLN A 1 111 ? 11.053 -5.975 -18.432 1.00 85.44 111 GLN A O 1
ATOM 863 N N . ALA A 1 112 ? 13.084 -5.076 -18.735 1.00 86.69 112 ALA A N 1
ATOM 864 C CA . ALA A 1 112 ? 13.353 -4.913 -17.309 1.00 86.69 112 ALA A CA 1
ATOM 865 C C . ALA A 1 112 ? 12.368 -3.924 -16.660 1.00 86.69 112 ALA A C 1
ATOM 867 O O . ALA A 1 112 ? 11.921 -4.133 -15.530 1.00 86.69 112 ALA A O 1
ATOM 868 N N . MET A 1 113 ? 11.992 -2.861 -17.374 1.00 85.38 113 MET A N 1
ATOM 869 C CA . MET A 1 113 ? 11.016 -1.878 -16.905 1.00 85.38 113 MET A CA 1
ATOM 870 C C . MET A 1 113 ? 9.606 -2.464 -16.811 1.00 85.38 113 MET A C 1
ATOM 872 O O . MET A 1 113 ? 8.917 -2.255 -15.811 1.00 85.3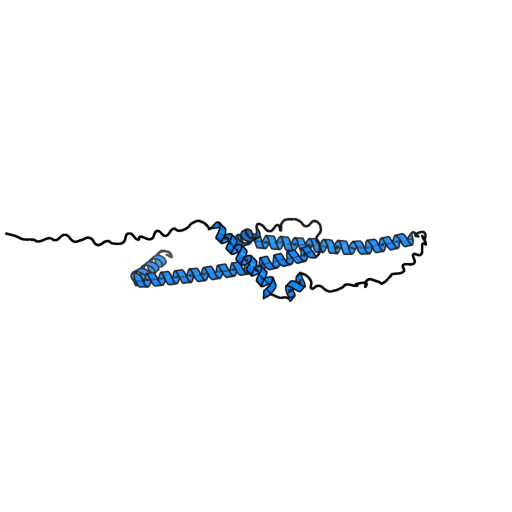8 113 MET A O 1
ATOM 876 N N . GLU A 1 114 ? 9.189 -3.245 -17.808 1.00 87.12 114 GLU A N 1
ATOM 877 C CA . GLU A 1 114 ? 7.917 -3.971 -17.781 1.00 87.12 114 GLU A CA 1
ATOM 878 C C . GLU A 1 114 ? 7.838 -4.934 -16.593 1.00 87.12 114 GLU A C 1
ATOM 880 O O . GLU A 1 114 ? 6.837 -4.940 -15.872 1.00 87.12 114 GLU A O 1
ATOM 885 N N . GLN A 1 115 ? 8.908 -5.691 -16.335 1.00 88.50 115 GLN A N 1
ATOM 886 C CA . GLN A 1 115 ? 8.982 -6.609 -15.196 1.00 88.50 115 GLN A CA 1
ATOM 887 C C . GLN A 1 115 ? 8.853 -5.882 -13.854 1.00 88.50 115 GLN A C 1
ATOM 889 O O . GLN A 1 115 ? 8.075 -6.308 -13.000 1.00 88.50 115 GLN A O 1
ATOM 894 N N . LYS A 1 116 ? 9.558 -4.758 -13.674 1.00 88.50 116 LYS A N 1
ATOM 895 C CA . LYS A 1 116 ? 9.456 -3.937 -12.456 1.00 88.50 116 LYS A CA 1
ATOM 896 C C . LYS A 1 116 ? 8.045 -3.406 -12.241 1.00 88.50 116 LYS A C 1
ATOM 898 O O . LYS A 1 116 ? 7.505 -3.501 -11.141 1.00 88.50 116 LYS A O 1
ATOM 903 N N . VAL A 1 117 ? 7.438 -2.858 -13.290 1.00 89.00 117 VAL A N 1
ATOM 904 C CA . VAL A 1 117 ? 6.070 -2.335 -13.239 1.00 89.00 117 VAL A CA 1
ATOM 905 C C . VAL A 1 117 ? 5.083 -3.435 -12.846 1.00 89.00 117 VAL A C 1
ATOM 907 O O . VAL A 1 117 ? 4.220 -3.207 -11.998 1.00 89.00 117 VAL A O 1
ATOM 910 N N . GLU A 1 118 ? 5.224 -4.632 -13.412 1.00 88.75 118 GLU A N 1
ATOM 911 C CA . GLU A 1 118 ? 4.360 -5.762 -13.077 1.00 88.75 118 GLU A CA 1
ATOM 912 C C . GLU A 1 118 ? 4.568 -6.230 -11.631 1.00 88.75 118 GLU A C 1
ATOM 914 O O . GLU A 1 118 ? 3.596 -6.447 -10.906 1.00 88.75 118 GLU A O 1
ATOM 919 N N . GLN A 1 119 ? 5.818 -6.291 -11.166 1.00 90.44 119 GLN A N 1
ATOM 920 C CA . GLN A 1 119 ? 6.141 -6.622 -9.779 1.00 90.44 119 GLN A CA 1
ATOM 921 C C . GLN A 1 119 ? 5.490 -5.640 -8.795 1.00 90.44 119 GLN A C 1
ATOM 923 O O . GLN A 1 119 ? 4.864 -6.073 -7.825 1.00 90.44 119 GLN A O 1
ATOM 928 N N . ILE A 1 120 ? 5.575 -4.332 -9.064 1.00 89.75 120 ILE A N 1
ATOM 929 C CA . ILE A 1 120 ? 4.945 -3.303 -8.226 1.00 89.75 120 ILE A CA 1
ATOM 930 C C . ILE A 1 120 ? 3.422 -3.489 -8.203 1.00 89.75 120 ILE A C 1
ATOM 932 O O . ILE A 1 120 ? 2.808 -3.401 -7.139 1.00 89.75 120 ILE A O 1
ATOM 936 N N . ARG A 1 121 ? 2.788 -3.804 -9.341 1.00 87.94 121 ARG A N 1
ATOM 937 C CA . ARG A 1 121 ? 1.337 -4.067 -9.370 1.00 87.94 121 ARG A CA 1
ATOM 938 C C . ARG A 1 121 ? 0.948 -5.284 -8.544 1.00 87.94 121 ARG A C 1
ATOM 940 O O . ARG A 1 121 ? -0.033 -5.217 -7.803 1.00 87.94 121 ARG A O 1
ATOM 947 N N . ILE A 1 122 ? 1.692 -6.383 -8.665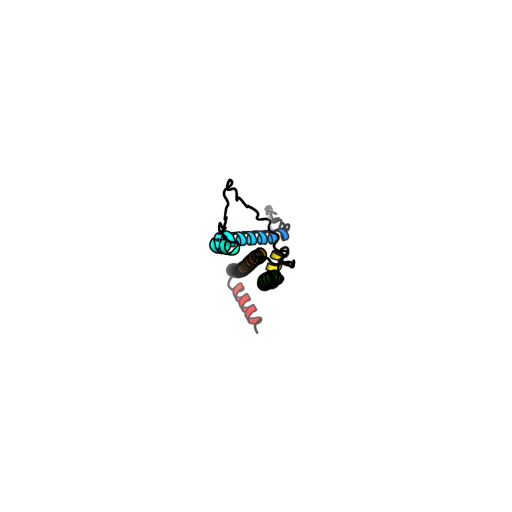 1.00 90.00 122 ILE A N 1
ATOM 948 C CA . ILE A 1 122 ? 1.454 -7.596 -7.873 1.00 90.00 122 ILE A CA 1
ATOM 949 C C . ILE A 1 122 ? 1.568 -7.271 -6.383 1.00 90.00 122 ILE A C 1
ATOM 951 O O . ILE A 1 122 ? 0.734 -7.710 -5.590 1.00 90.00 122 ILE A O 1
ATOM 955 N N . GLU A 1 123 ? 2.556 -6.464 -5.999 1.00 90.12 123 GLU A N 1
ATOM 956 C CA . GLU A 1 123 ? 2.724 -6.053 -4.611 1.00 90.12 123 GLU A CA 1
ATOM 957 C C . GLU A 1 123 ? 1.547 -5.208 -4.107 1.00 90.12 123 GLU A C 1
ATOM 959 O O . GLU A 1 123 ? 1.008 -5.495 -3.035 1.00 90.12 123 GLU A O 1
ATOM 964 N N . ILE A 1 124 ? 1.095 -4.222 -4.888 1.00 87.81 124 ILE A N 1
ATOM 965 C CA . ILE A 1 124 ? -0.073 -3.410 -4.526 1.00 87.81 124 ILE A CA 1
ATOM 966 C C . ILE A 1 124 ? -1.309 -4.302 -4.343 1.00 87.81 124 ILE A C 1
ATOM 968 O O . ILE A 1 124 ? -1.991 -4.199 -3.322 1.00 87.81 124 ILE A O 1
ATOM 972 N N . LYS A 1 125 ? -1.560 -5.234 -5.272 1.00 87.31 125 LYS A N 1
ATOM 973 C CA . LYS A 1 125 ? -2.668 -6.198 -5.165 1.00 87.31 125 LYS A CA 1
ATOM 974 C C . LYS A 1 125 ? -2.560 -7.057 -3.909 1.00 87.31 125 LYS A C 1
ATOM 976 O O . LYS A 1 125 ? -3.546 -7.243 -3.202 1.00 87.31 125 LYS A O 1
ATOM 981 N N . LYS A 1 126 ? -1.362 -7.554 -3.593 1.00 89.44 126 LYS A N 1
ATOM 982 C CA . LYS A 1 126 ? -1.121 -8.343 -2.378 1.00 89.44 126 LYS A CA 1
ATOM 983 C C . LYS A 1 126 ? -1.438 -7.539 -1.116 1.00 89.44 126 LYS A C 1
ATOM 985 O O . LYS A 1 126 ? -2.051 -8.078 -0.200 1.00 89.44 126 LYS A O 1
ATOM 990 N N . LEU A 1 127 ? -1.040 -6.266 -1.066 1.00 86.38 127 LEU A N 1
ATOM 991 C CA . LEU A 1 127 ? -1.340 -5.387 0.065 1.00 86.38 127 LEU A CA 1
ATOM 992 C C . LEU A 1 127 ? -2.841 -5.110 0.190 1.00 86.38 127 LEU A C 1
ATOM 994 O O . LEU A 1 127 ? -3.364 -5.185 1.299 1.00 86.38 127 LEU A O 1
ATOM 998 N N . MET A 1 128 ? -3.532 -4.854 -0.923 1.00 83.69 128 MET A N 1
ATOM 999 C CA . MET A 1 128 ? -4.986 -4.659 -0.939 1.00 83.69 128 MET A CA 1
ATOM 1000 C C . MET A 1 128 ? -5.727 -5.905 -0.444 1.00 83.69 128 MET A C 1
ATOM 1002 O O . MET A 1 128 ? -6.546 -5.805 0.464 1.00 83.69 128 MET A O 1
ATOM 1006 N N . ASN A 1 129 ? -5.367 -7.087 -0.948 1.00 84.31 129 ASN A N 1
ATOM 1007 C CA . ASN A 1 129 ? -6.003 -8.350 -0.562 1.00 84.31 129 ASN A CA 1
ATOM 1008 C C . ASN A 1 129 ? -5.718 -8.750 0.895 1.00 84.31 129 ASN A C 1
ATOM 1010 O O . ASN A 1 129 ? -6.480 -9.508 1.490 1.00 84.31 129 ASN A O 1
ATOM 1014 N N . ALA A 1 130 ? -4.629 -8.254 1.490 1.00 83.69 130 ALA A N 1
ATOM 1015 C CA . ALA A 1 130 ? -4.298 -8.538 2.884 1.00 83.69 130 ALA A CA 1
ATOM 1016 C C . ALA A 1 130 ? -5.257 -7.862 3.883 1.00 83.69 130 ALA A C 1
ATOM 1018 O O . ALA A 1 130 ? -5.311 -8.274 5.041 1.00 83.69 130 ALA A O 1
ATOM 1019 N N . SER A 1 131 ? -6.012 -6.836 3.472 1.00 81.38 131 SER A N 1
ATOM 1020 C CA . SER A 1 131 ? -6.947 -6.127 4.349 1.00 81.38 131 SER A CA 1
ATOM 1021 C C . SER A 1 131 ? -8.233 -5.760 3.615 1.00 81.38 131 SER A C 1
ATOM 1023 O O . SER A 1 131 ? -8.233 -4.891 2.752 1.00 81.38 131 SER A O 1
ATOM 1025 N N . LYS A 1 132 ? -9.368 -6.335 4.039 1.00 80.88 132 LYS A N 1
ATOM 1026 C CA . LYS A 1 132 ? -10.704 -6.029 3.480 1.00 80.88 132 LYS A CA 1
ATOM 1027 C C . LYS A 1 132 ? -11.050 -4.540 3.519 1.00 80.88 132 LYS A C 1
ATOM 1029 O O . LYS A 1 132 ? -11.766 -4.039 2.660 1.00 80.88 132 LYS A O 1
ATOM 1034 N N . GLN A 1 133 ? -10.568 -3.828 4.537 1.00 77.25 133 GLN A N 1
ATOM 1035 C CA . GLN A 1 133 ? -10.786 -2.388 4.641 1.00 77.25 133 GLN A CA 1
ATOM 1036 C C . GLN A 1 133 ? -9.975 -1.626 3.585 1.00 77.25 133 GLN A C 1
ATOM 1038 O O . GLN A 1 133 ? -10.463 -0.634 3.058 1.00 77.25 133 GLN A O 1
ATOM 1043 N N . LEU A 1 134 ? -8.765 -2.096 3.263 1.00 80.12 134 LEU A N 1
ATOM 1044 C CA . LEU A 1 134 ? -7.919 -1.516 2.222 1.00 80.12 134 LEU A CA 1
ATOM 1045 C C . LEU A 1 134 ? -8.458 -1.854 0.826 1.00 80.12 134 LEU A C 1
ATOM 1047 O O . LEU A 1 134 ? -8.520 -1.003 -0.051 1.00 80.12 134 LEU A O 1
ATOM 1051 N N . GLU A 1 135 ? -8.930 -3.080 0.634 1.00 81.31 135 GLU A N 1
ATOM 1052 C CA . GLU A 1 135 ? -9.645 -3.476 -0.576 1.00 81.31 135 GLU A CA 1
ATOM 1053 C C . GLU A 1 135 ? -10.863 -2.574 -0.821 1.00 81.31 135 GLU A C 1
ATOM 1055 O O . GLU A 1 135 ? -11.034 -2.060 -1.921 1.00 81.31 135 GLU A O 1
ATOM 1060 N N . ALA A 1 136 ? -11.672 -2.305 0.211 1.00 81.06 136 ALA A N 1
ATOM 1061 C CA . ALA A 1 136 ? -12.841 -1.437 0.095 1.00 81.06 136 ALA A CA 1
ATOM 1062 C C . ALA A 1 136 ? -12.484 0.018 -0.255 1.00 81.06 136 ALA A C 1
ATOM 1064 O O . ALA A 1 136 ? -13.183 0.632 -1.061 1.00 81.06 136 ALA A O 1
ATOM 1065 N N . THR A 1 137 ? -11.406 0.571 0.313 1.00 73.81 137 THR A N 1
ATOM 1066 C CA . THR A 1 137 ? -10.979 1.951 0.025 1.00 73.81 137 THR A CA 1
ATOM 1067 C C . THR A 1 137 ? -10.357 2.099 -1.359 1.00 73.81 137 THR A C 1
ATOM 1069 O O . THR A 1 137 ? -10.566 3.117 -2.015 1.00 73.81 137 THR A O 1
ATOM 1072 N N . PHE A 1 138 ? -9.648 1.077 -1.839 1.00 75.44 138 PHE A N 1
ATOM 1073 C CA . PHE A 1 138 ? -8.973 1.098 -3.137 1.00 75.44 138 PHE A CA 1
ATOM 1074 C C . PHE A 1 138 ? -9.747 0.374 -4.253 1.00 75.44 138 PHE A C 1
ATOM 1076 O O . PHE A 1 138 ? -9.260 0.307 -5.378 1.00 75.44 138 PHE A O 1
ATOM 1083 N N . LYS A 1 139 ? -10.972 -0.106 -3.994 1.00 74.56 139 LYS A N 1
ATOM 1084 C CA . LYS A 1 139 ? -11.808 -0.861 -4.950 1.00 74.56 139 LYS A CA 1
ATOM 1085 C C . LYS A 1 139 ? -12.005 -0.153 -6.295 1.00 74.56 139 LYS A C 1
ATOM 1087 O O . LYS A 1 139 ? -12.101 -0.803 -7.329 1.00 74.56 139 LYS A O 1
ATOM 1092 N N . ASN A 1 140 ? -12.066 1.177 -6.276 1.00 68.88 140 ASN A N 1
ATOM 1093 C CA . ASN A 1 140 ? -12.289 1.996 -7.470 1.00 68.88 140 ASN A CA 1
ATOM 1094 C C . ASN A 1 140 ? -10.991 2.382 -8.195 1.00 68.88 140 ASN A C 1
ATOM 1096 O O . ASN A 1 140 ? -11.043 3.025 -9.242 1.00 68.88 140 ASN A O 1
ATOM 1100 N N . VAL A 1 141 ? -9.823 2.032 -7.651 1.00 69.50 141 VAL A N 1
ATOM 1101 C CA . VAL A 1 141 ? -8.546 2.347 -8.288 1.00 69.50 141 VAL A CA 1
ATOM 1102 C C . VAL A 1 141 ? -8.285 1.287 -9.353 1.00 69.50 141 VAL A C 1
ATOM 1104 O O . VAL A 1 141 ? -8.068 0.117 -9.050 1.00 69.50 141 VAL A O 1
ATOM 1107 N N . GLN A 1 142 ? -8.319 1.696 -10.623 1.00 64.06 142 GLN A N 1
ATOM 1108 C CA . GLN A 1 142 ? -8.081 0.829 -11.782 1.00 64.06 142 GLN A CA 1
ATOM 1109 C C . GLN A 1 142 ? -6.595 0.432 -11.900 1.00 64.06 142 GLN A C 1
ATOM 1111 O O . GLN A 1 142 ? -5.899 0.828 -12.828 1.00 64.06 142 GLN A O 1
ATOM 1116 N N . ILE A 1 143 ? -6.091 -0.364 -10.956 1.00 67.56 143 ILE A N 1
ATOM 1117 C CA . ILE A 1 143 ? -4.714 -0.901 -10.965 1.00 67.56 143 ILE A CA 1
ATOM 1118 C C . ILE A 1 143 ? -4.619 -2.152 -11.859 1.00 67.56 143 ILE A C 1
ATOM 1120 O O . ILE A 1 143 ? -3.535 -2.625 -12.192 1.00 67.56 143 ILE A O 1
ATOM 1124 N N . GLU A 1 144 ? -5.760 -2.708 -12.273 1.00 64.94 144 GLU A N 1
ATOM 1125 C CA . GLU A 1 144 ? -5.824 -3.964 -13.024 1.00 64.94 144 GLU A CA 1
ATOM 1126 C C . GLU A 1 144 ? -5.535 -3.830 -14.518 1.00 64.94 144 GLU A C 1
ATOM 1128 O O . GLU A 1 144 ? -5.282 -4.839 -15.176 1.00 64.94 144 GLU A O 1
ATOM 1133 N N . GLN A 1 145 ? -5.540 -2.612 -15.065 1.00 67.50 145 GLN A N 1
ATOM 1134 C CA . GLN A 1 145 ? -5.248 -2.417 -16.479 1.00 67.50 145 GLN A CA 1
ATOM 1135 C C . GLN A 1 145 ? -3.775 -2.729 -16.755 1.00 67.50 145 GLN A C 1
ATOM 1137 O O . GLN A 1 145 ? -2.860 -2.065 -16.259 1.00 67.50 145 GLN A O 1
ATOM 1142 N N . LYS A 1 146 ? -3.545 -3.767 -17.564 1.00 67.00 146 LYS A N 1
ATOM 1143 C CA . LYS A 1 146 ? -2.209 -4.126 -18.025 1.00 67.00 146 LYS A CA 1
ATOM 1144 C C . LYS A 1 146 ? -1.692 -3.025 -18.947 1.00 67.00 146 LYS A C 1
ATOM 1146 O O . LYS A 1 146 ? -2.233 -2.811 -20.027 1.00 67.00 146 LYS A O 1
ATOM 1151 N N . VAL A 1 147 ? -0.634 -2.336 -18.526 1.00 67.88 147 VAL A N 1
ATOM 1152 C CA . VAL A 1 147 ? 0.048 -1.357 -19.379 1.00 67.88 147 VAL A CA 1
ATOM 1153 C C . VAL A 1 147 ? 0.708 -2.106 -20.538 1.00 67.88 147 VAL A C 1
ATOM 1155 O O . VAL A 1 147 ? 1.507 -3.010 -20.309 1.00 67.88 147 VAL A O 1
ATOM 1158 N N . VAL A 1 148 ? 0.352 -1.736 -21.771 1.00 67.50 148 VAL A N 1
ATOM 1159 C CA . VAL A 1 148 ? 0.825 -2.381 -23.011 1.00 67.50 148 VAL A CA 1
ATOM 1160 C C . VAL A 1 148 ? 2.290 -2.051 -23.313 1.00 67.50 148 VAL A C 1
ATOM 1162 O O . VAL A 1 148 ? 2.982 -2.863 -23.912 1.00 67.50 148 VAL A O 1
ATOM 1165 N N . LYS A 1 149 ? 2.769 -0.879 -22.879 1.00 74.62 149 LYS A N 1
ATOM 1166 C CA . LYS A 1 149 ? 4.177 -0.480 -22.963 1.00 74.62 149 LYS A CA 1
ATOM 1167 C C . LYS A 1 149 ? 4.557 0.319 -21.722 1.00 74.62 149 LYS A C 1
ATOM 1169 O O . LYS A 1 149 ? 4.095 1.447 -21.546 1.00 74.62 149 LYS A O 1
ATOM 1174 N N . ALA A 1 150 ? 5.339 -0.282 -20.831 1.00 77.44 150 ALA A N 1
ATOM 1175 C CA . ALA A 1 150 ? 5.779 0.394 -19.618 1.00 77.44 150 ALA A CA 1
ATOM 1176 C C . ALA A 1 150 ? 6.777 1.505 -19.971 1.00 77.44 150 ALA A C 1
ATOM 1178 O O . ALA A 1 150 ? 7.719 1.298 -20.725 1.00 77.44 150 ALA A O 1
ATOM 1179 N N . GLY A 1 151 ? 6.553 2.697 -19.428 1.00 80.81 151 GLY A N 1
ATOM 1180 C CA . GLY A 1 151 ? 7.488 3.814 -19.505 1.00 80.81 151 GLY A CA 1
ATOM 1181 C C . GLY A 1 151 ? 7.841 4.289 -18.102 1.00 80.81 151 GLY A C 1
ATOM 1182 O O . GLY A 1 151 ? 7.156 3.938 -17.139 1.00 80.81 151 GLY A O 1
ATOM 1183 N N . ARG A 1 152 ? 8.863 5.146 -17.988 1.00 78.56 152 ARG A N 1
ATOM 1184 C CA . ARG A 1 152 ? 9.337 5.671 -16.691 1.00 78.56 152 ARG A CA 1
ATOM 1185 C C . ARG A 1 152 ? 8.221 6.276 -15.836 1.00 78.56 152 ARG A C 1
ATOM 1187 O O . ARG A 1 152 ? 8.191 6.071 -14.630 1.00 78.56 152 ARG A O 1
ATOM 1194 N N . TYR A 1 153 ? 7.262 6.957 -16.464 1.00 81.12 153 TYR A N 1
ATOM 1195 C CA . TYR A 1 153 ? 6.100 7.512 -15.767 1.00 81.12 153 TYR A CA 1
ATOM 1196 C C . TYR A 1 153 ? 5.291 6.442 -15.016 1.00 81.12 153 TYR A C 1
ATOM 1198 O O . TYR A 1 153 ? 4.873 6.669 -13.883 1.00 81.12 153 TYR A O 1
ATOM 1206 N N . HIS A 1 154 ? 5.087 5.269 -15.621 1.00 82.50 154 HIS A N 1
ATOM 1207 C CA . HIS A 1 154 ? 4.322 4.190 -15.001 1.00 82.50 154 HIS A CA 1
ATOM 1208 C C . HIS A 1 154 ? 5.058 3.585 -13.803 1.00 82.50 154 HIS A C 1
ATOM 1210 O O . HIS A 1 154 ? 4.417 3.299 -12.796 1.00 82.50 154 HIS A O 1
ATOM 1216 N N . GLU A 1 155 ? 6.384 3.443 -13.877 1.00 84.56 155 GLU A N 1
ATOM 1217 C CA . GLU A 1 155 ? 7.211 3.010 -12.741 1.00 84.56 155 GLU A CA 1
ATOM 1218 C C . GLU A 1 155 ? 7.092 4.000 -11.574 1.00 84.56 155 GLU A C 1
ATOM 1220 O O . GLU A 1 155 ? 6.740 3.609 -10.460 1.00 84.56 155 GLU A O 1
ATOM 1225 N N . THR A 1 156 ? 7.296 5.290 -11.842 1.00 84.56 156 THR A N 1
ATOM 1226 C CA . THR A 1 156 ? 7.184 6.365 -10.850 1.00 84.56 156 THR A CA 1
ATOM 1227 C C . THR A 1 156 ? 5.803 6.412 -10.198 1.00 84.56 156 THR A C 1
ATOM 1229 O O . THR A 1 156 ? 5.688 6.412 -8.970 1.00 84.56 156 THR A O 1
ATOM 1232 N N . LEU A 1 157 ? 4.746 6.434 -11.012 1.00 84.19 157 LEU A N 1
ATOM 1233 C CA . LEU A 1 157 ? 3.369 6.522 -10.535 1.00 84.19 157 LEU A CA 1
ATOM 1234 C C . LEU A 1 157 ? 3.005 5.315 -9.669 1.00 84.19 157 LEU A C 1
ATOM 1236 O O . LEU A 1 157 ? 2.436 5.476 -8.593 1.00 84.19 157 LEU A O 1
ATOM 1240 N N . LEU A 1 158 ? 3.334 4.102 -10.116 1.00 86.81 158 LEU A N 1
ATOM 1241 C CA . LEU A 1 158 ? 3.011 2.893 -9.362 1.00 86.81 158 LEU A CA 1
ATOM 1242 C C . LEU A 1 158 ? 3.836 2.790 -8.080 1.00 86.81 158 LEU A C 1
ATOM 1244 O O . LEU A 1 158 ? 3.308 2.357 -7.061 1.00 86.81 158 LEU A O 1
ATOM 1248 N N . THR A 1 159 ? 5.088 3.249 -8.088 1.00 86.44 159 THR A N 1
ATOM 1249 C CA . THR A 1 159 ? 5.908 3.344 -6.870 1.00 86.44 159 THR A CA 1
ATOM 1250 C C . THR A 1 159 ? 5.288 4.311 -5.860 1.00 86.44 159 THR A C 1
ATOM 1252 O O . THR A 1 159 ? 5.236 4.020 -4.664 1.00 86.44 159 THR A O 1
ATOM 1255 N N . PHE A 1 160 ? 4.756 5.438 -6.334 1.00 84.81 160 PHE A N 1
ATOM 1256 C CA . PHE A 1 160 ? 4.016 6.388 -5.507 1.00 84.81 160 PHE A CA 1
ATOM 1257 C C . PHE A 1 160 ? 2.714 5.793 -4.953 1.00 84.81 160 PHE A C 1
ATOM 1259 O O . PHE A 1 160 ? 2.405 5.947 -3.774 1.00 84.81 160 PHE A O 1
ATOM 1266 N N . ILE A 1 161 ? 1.953 5.065 -5.771 1.00 85.31 161 ILE A N 1
ATOM 1267 C CA . ILE A 1 161 ? 0.744 4.380 -5.297 1.00 85.31 161 ILE A CA 1
ATOM 1268 C C . ILE A 1 161 ? 1.114 3.321 -4.251 1.00 85.31 161 ILE A C 1
ATOM 1270 O O . ILE A 1 161 ? 0.458 3.228 -3.217 1.00 85.31 161 ILE A O 1
ATOM 1274 N N . LEU A 1 162 ? 2.187 2.560 -4.469 1.00 87.94 162 LEU A N 1
ATOM 1275 C CA . LEU A 1 162 ? 2.671 1.571 -3.511 1.00 87.94 162 LEU A CA 1
ATOM 1276 C C . LEU A 1 162 ? 3.042 2.212 -2.166 1.00 87.94 162 LEU A C 1
ATOM 1278 O O . LEU A 1 162 ? 2.675 1.677 -1.117 1.00 87.94 162 LEU A O 1
ATOM 1282 N N . SER A 1 163 ? 3.730 3.359 -2.168 1.00 86.06 163 SER A N 1
ATOM 1283 C CA . SER A 1 163 ? 4.058 4.070 -0.925 1.00 86.06 163 SER A CA 1
ATOM 1284 C C . SER A 1 163 ? 2.800 4.565 -0.210 1.00 86.06 163 SER A C 1
ATOM 1286 O O . SER A 1 163 ? 2.683 4.397 1.004 1.00 86.06 163 SER A O 1
ATOM 1288 N N . LEU A 1 164 ? 1.815 5.070 -0.955 1.00 85.06 164 LEU A N 1
ATOM 1289 C CA . LEU A 1 164 ? 0.532 5.500 -0.407 1.00 85.06 164 LEU A CA 1
ATOM 1290 C C . LEU A 1 164 ? -0.242 4.339 0.235 1.00 85.06 164 LEU A C 1
ATOM 1292 O O . LEU A 1 164 ? -0.733 4.475 1.354 1.00 85.06 164 LEU A O 1
ATOM 1296 N N . VAL A 1 165 ? -0.312 3.187 -0.436 1.00 86.69 165 VAL A N 1
ATOM 1297 C CA . VAL A 1 165 ? -0.992 1.979 0.065 1.00 86.69 165 VAL A CA 1
ATOM 1298 C C . VAL A 1 165 ? -0.308 1.446 1.329 1.00 86.69 165 VAL A C 1
ATOM 1300 O O . VAL A 1 165 ? -0.986 1.083 2.292 1.00 86.69 165 VAL A O 1
ATOM 1303 N N . ARG A 1 166 ? 1.032 1.448 1.378 1.00 88.62 166 ARG A N 1
ATOM 1304 C CA . ARG A 1 166 ? 1.794 1.070 2.583 1.00 88.62 166 ARG A CA 1
ATOM 1305 C C . ARG A 1 166 ? 1.521 2.026 3.749 1.00 88.62 166 ARG A C 1
ATOM 1307 O O . ARG A 1 166 ? 1.237 1.563 4.852 1.00 88.62 166 ARG A O 1
ATOM 1314 N N . SER A 1 167 ? 1.544 3.336 3.509 1.00 86.94 167 SER A N 1
ATOM 1315 C CA . SER A 1 167 ? 1.235 4.345 4.531 1.00 86.94 167 SER A CA 1
ATOM 1316 C C . SER A 1 167 ? -0.203 4.226 5.038 1.00 86.94 167 SER A C 1
ATOM 1318 O O . SER A 1 167 ? -0.440 4.291 6.244 1.00 86.94 167 SER A O 1
ATOM 1320 N N . ALA A 1 168 ? -1.157 3.977 4.136 1.00 85.50 168 ALA A N 1
ATOM 1321 C CA . ALA A 1 168 ? -2.549 3.735 4.494 1.00 85.50 168 ALA A CA 1
ATOM 1322 C C . ALA A 1 168 ? -2.686 2.529 5.426 1.00 85.50 168 ALA A C 1
ATOM 1324 O O . ALA A 1 168 ? -3.326 2.635 6.470 1.00 85.50 168 ALA A O 1
ATOM 1325 N N . LYS A 1 169 ? -2.025 1.412 5.100 1.00 86.88 169 LYS A N 1
ATOM 1326 C CA . LYS A 1 169 ? -2.022 0.216 5.948 1.00 86.88 169 LYS A CA 1
ATOM 1327 C C . LYS A 1 169 ? -1.543 0.530 7.369 1.00 86.88 169 LYS A C 1
ATOM 1329 O O . LYS A 1 169 ? -2.250 0.209 8.320 1.00 86.88 169 LYS A O 1
ATOM 1334 N N . VAL A 1 170 ? -0.395 1.196 7.510 1.00 88.12 170 VAL A N 1
ATOM 1335 C CA . VAL A 1 170 ? 0.167 1.548 8.828 1.00 88.12 170 VAL A CA 1
ATOM 1336 C C . VAL A 1 170 ? -0.806 2.421 9.623 1.00 88.12 170 VAL A C 1
ATOM 1338 O O . VAL A 1 170 ? -1.076 2.141 10.788 1.00 88.12 170 VAL A O 1
ATOM 1341 N N . LYS A 1 171 ? -1.398 3.443 8.991 1.00 86.06 171 LYS A N 1
ATOM 1342 C CA . LYS A 1 171 ? -2.372 4.321 9.658 1.00 86.06 171 LYS A CA 1
ATOM 1343 C C . LYS A 1 171 ? -3.649 3.597 10.070 1.00 86.06 171 LYS A C 1
ATOM 1345 O O . LYS A 1 171 ? -4.214 3.901 11.118 1.00 86.06 171 LYS A O 1
ATOM 1350 N N . MET A 1 172 ? -4.103 2.633 9.279 1.00 85.06 172 MET A N 1
ATOM 1351 C CA . MET A 1 172 ? -5.273 1.828 9.620 1.00 85.06 172 MET A CA 1
ATOM 1352 C C . MET A 1 172 ? -4.993 0.884 10.792 1.00 85.06 172 MET A C 1
ATOM 1354 O O . MET A 1 172 ? -5.830 0.768 11.685 1.00 85.06 172 MET A O 1
ATOM 1358 N N . GLU A 1 173 ? -3.818 0.254 10.831 1.00 86.38 173 GLU A N 1
ATOM 1359 C CA . GLU A 1 173 ? -3.387 -0.587 11.955 1.00 86.38 173 GLU A CA 1
ATOM 1360 C C . GLU A 1 173 ? -3.237 0.235 13.246 1.00 86.38 173 GLU A C 1
ATOM 1362 O O . GLU A 1 173 ? -3.732 -0.162 14.304 1.00 86.38 173 GLU A O 1
ATOM 1367 N N . GLU A 1 174 ? -2.647 1.428 13.150 1.00 87.00 174 GLU A N 1
ATOM 1368 C CA . GLU A 1 174 ? -2.534 2.380 14.258 1.00 87.00 174 GLU A CA 1
ATOM 1369 C C . GLU A 1 174 ? -3.919 2.821 14.764 1.00 87.00 174 GLU A C 1
ATOM 1371 O O . GLU A 1 174 ? -4.187 2.790 15.968 1.00 87.00 174 GLU A O 1
ATOM 1376 N N . GLY A 1 175 ? -4.836 3.155 13.850 1.00 85.81 175 GLY A N 1
ATOM 1377 C CA . GLY A 1 175 ? -6.215 3.517 14.177 1.00 85.81 175 GLY A CA 1
ATOM 1378 C C . GLY A 1 175 ? -6.994 2.375 14.834 1.00 85.81 175 GLY A C 1
ATOM 1379 O O . GLY A 1 175 ? -7.714 2.597 15.810 1.00 85.81 175 GLY A O 1
ATOM 1380 N N . ALA A 1 176 ? -6.822 1.139 14.357 1.00 85.75 176 ALA A N 1
ATOM 1381 C CA . ALA A 1 176 ? -7.424 -0.044 14.966 1.00 85.75 176 ALA A CA 1
ATOM 1382 C C . ALA A 1 176 ? -6.886 -0.286 16.386 1.00 85.75 176 ALA A C 1
ATOM 1384 O O . ALA A 1 176 ? -7.667 -0.549 17.304 1.00 85.75 176 ALA A O 1
ATOM 1385 N N . SER A 1 177 ? -5.575 -0.127 16.589 1.00 88.00 177 SER A N 1
ATOM 1386 C CA . SER A 1 177 ? -4.940 -0.220 17.907 1.00 88.00 177 SER A CA 1
ATOM 1387 C C . SER A 1 177 ? -5.491 0.836 18.873 1.00 88.00 177 SER A C 1
ATOM 1389 O O . SER A 1 177 ? -5.987 0.499 19.952 1.00 88.00 177 SER A O 1
ATOM 1391 N N . TRP A 1 178 ? -5.534 2.103 18.451 1.00 87.31 178 TRP A N 1
ATOM 1392 C CA . TRP A 1 178 ? -6.111 3.197 19.237 1.00 87.31 178 TRP A CA 1
ATOM 1393 C C . TRP A 1 178 ? -7.584 2.973 19.578 1.00 87.31 178 TRP A C 1
ATOM 1395 O O . TRP A 1 178 ? -8.012 3.220 20.709 1.00 87.31 178 TRP A O 1
ATOM 1405 N N . MET A 1 179 ? -8.368 2.468 18.626 1.00 88.25 179 MET A N 1
ATOM 1406 C CA . MET A 1 179 ? -9.773 2.133 18.840 1.00 88.25 179 MET A CA 1
ATOM 1407 C C . MET A 1 179 ? -9.929 1.026 19.890 1.00 88.25 179 MET A C 1
ATOM 1409 O O . MET A 1 179 ? -10.800 1.125 20.756 1.00 88.25 179 MET A O 1
ATOM 1413 N N . ASN A 1 180 ? -9.084 -0.004 19.854 1.00 87.50 180 ASN A N 1
ATOM 1414 C CA . ASN A 1 180 ? -9.107 -1.089 20.835 1.00 87.50 180 ASN A CA 1
ATOM 1415 C C . ASN A 1 180 ? -8.735 -0.591 22.238 1.00 87.50 180 ASN A C 1
ATOM 1417 O O . ASN A 1 180 ? -9.449 -0.877 23.200 1.00 87.50 180 ASN A O 1
ATOM 1421 N N . VAL A 1 181 ? -7.693 0.236 22.353 1.00 90.56 181 VAL A N 1
ATOM 1422 C CA . VAL A 1 181 ? -7.307 0.864 23.627 1.00 90.56 181 VAL A CA 1
ATOM 1423 C C . VAL A 1 181 ? -8.432 1.756 24.165 1.00 90.56 181 VAL A C 1
ATOM 1425 O O . VAL A 1 181 ? -8.774 1.695 25.348 1.00 90.56 181 VAL A O 1
ATOM 1428 N N . SER A 1 182 ? -9.066 2.546 23.297 1.00 89.31 182 SER A N 1
ATOM 1429 C CA . SER A 1 182 ? -10.186 3.419 23.666 1.00 89.31 182 SER A CA 1
ATOM 1430 C C . SER A 1 182 ? -11.409 2.626 24.143 1.00 89.31 182 SER A C 1
ATOM 1432 O O . SER A 1 182 ? -12.001 2.952 25.179 1.00 89.31 182 SER A O 1
ATOM 1434 N N . LYS A 1 183 ? -11.756 1.533 23.448 1.00 89.19 183 LYS A N 1
ATOM 1435 C CA . LYS A 1 183 ? -12.832 0.615 23.853 1.00 89.19 183 LYS A CA 1
ATOM 1436 C C . LYS A 1 183 ? -12.552 -0.011 25.218 1.00 89.19 183 LYS A C 1
ATOM 1438 O O . LYS A 1 183 ? -13.428 0.056 26.080 1.00 89.19 183 LYS A O 1
ATOM 1443 N N . ASN A 1 184 ? -11.341 -0.519 25.449 1.00 91.06 184 ASN A N 1
ATOM 1444 C CA . ASN A 1 184 ? -10.955 -1.101 26.738 1.00 91.06 184 ASN A CA 1
ATOM 1445 C C . ASN A 1 184 ? -11.047 -0.072 27.871 1.00 91.06 184 ASN A C 1
ATOM 1447 O O . ASN A 1 184 ? -11.633 -0.343 28.919 1.00 91.06 184 ASN A O 1
ATOM 1451 N N . LYS A 1 185 ? -10.568 1.157 27.645 1.00 91.69 185 LYS A N 1
ATOM 1452 C CA . LYS A 1 185 ? -10.675 2.244 28.629 1.00 91.69 185 LYS A CA 1
ATOM 1453 C C . LYS A 1 185 ? -12.130 2.607 28.933 1.00 91.69 185 LYS A C 1
ATOM 1455 O O . LYS A 1 185 ? -12.481 2.861 30.087 1.00 91.69 185 LYS A O 1
ATOM 1460 N N . LYS A 1 186 ? -12.997 2.632 27.916 1.00 92.19 186 LYS A N 1
ATOM 1461 C CA . LYS A 1 186 ? -14.436 2.876 28.091 1.00 92.19 186 LYS A CA 1
ATOM 1462 C C . LYS A 1 186 ? -15.099 1.757 28.897 1.00 92.19 186 LYS A C 1
ATOM 1464 O O . LYS A 1 186 ? -15.846 2.061 29.824 1.00 92.19 186 LYS A O 1
ATOM 1469 N N . GLN A 1 187 ? -14.799 0.497 28.585 1.00 89.81 187 GLN A N 1
ATOM 1470 C CA . GLN A 1 187 ? -15.301 -0.661 29.327 1.00 89.81 187 GLN A CA 1
ATOM 1471 C C . GLN A 1 187 ? -14.847 -0.628 30.789 1.00 89.81 187 GLN A C 1
ATOM 1473 O O . GLN A 1 187 ? -15.674 -0.783 31.681 1.00 89.81 187 GLN A O 1
ATOM 1478 N N . GLN A 1 188 ? -13.576 -0.315 31.054 1.00 89.81 188 GLN A N 1
ATOM 1479 C CA . GLN A 1 188 ? -13.058 -0.178 32.415 1.00 89.81 188 GLN A CA 1
ATOM 1480 C C . GLN A 1 188 ? -13.771 0.939 33.191 1.00 89.81 188 GLN A C 1
ATOM 1482 O O . GLN A 1 188 ? -14.148 0.756 34.347 1.00 89.81 188 GLN A O 1
ATOM 1487 N N . ARG A 1 189 ? -14.020 2.092 32.558 1.00 91.75 189 ARG A N 1
ATOM 1488 C CA . ARG A 1 189 ? -14.796 3.183 33.170 1.00 91.75 189 ARG A CA 1
ATOM 1489 C C . ARG A 1 189 ? -16.241 2.784 33.456 1.00 91.75 189 ARG A C 1
ATOM 1491 O O . ARG A 1 189 ? -16.773 3.136 34.507 1.00 91.75 189 ARG A O 1
ATOM 1498 N N . GLN A 1 190 ? -16.875 2.057 32.541 1.00 91.69 190 GLN A N 1
ATOM 1499 C CA . GLN A 1 190 ? -18.229 1.545 32.736 1.00 91.69 190 GLN A CA 1
ATOM 1500 C C . GLN A 1 190 ? -18.270 0.530 33.883 1.00 91.69 190 GLN A C 1
ATOM 1502 O O . GLN A 1 190 ? -19.135 0.638 34.749 1.00 91.69 190 GLN A O 1
ATOM 1507 N N . TYR A 1 191 ? -17.292 -0.376 33.950 1.00 90.44 191 TYR A N 1
ATOM 1508 C CA . TYR A 1 191 ? -17.123 -1.312 35.058 1.00 90.44 191 TYR A CA 1
ATOM 1509 C C . TYR A 1 191 ? -16.968 -0.577 36.395 1.00 90.44 191 TYR A C 1
ATOM 1511 O O . TYR A 1 191 ? -17.704 -0.854 37.337 1.00 90.44 191 TYR A O 1
ATOM 1519 N N . GLN A 1 192 ? -16.101 0.439 36.460 1.00 90.62 192 GLN A N 1
ATOM 1520 C CA . GLN A 1 192 ? -15.946 1.281 37.652 1.00 90.62 192 GLN A CA 1
ATOM 1521 C C . GLN A 1 192 ? -17.242 2.013 38.029 1.00 90.62 192 GLN A C 1
ATOM 1523 O O . GLN A 1 192 ? -17.552 2.145 39.210 1.00 90.62 192 GLN A O 1
ATOM 1528 N N . SER A 1 193 ? -18.015 2.495 37.051 1.00 93.88 193 SER A N 1
ATOM 1529 C CA . SER A 1 193 ? -19.312 3.131 37.311 1.00 93.88 193 SER A CA 1
ATOM 1530 C C . SER A 1 193 ? -20.317 2.148 37.916 1.00 93.88 193 SER A C 1
ATOM 1532 O O . SER A 1 193 ? -21.002 2.500 38.875 1.00 93.88 193 SER A O 1
ATOM 1534 N N . MET A 1 194 ? -20.380 0.920 37.400 1.00 91.31 194 MET A N 1
ATOM 1535 C CA . MET A 1 194 ? -21.269 -0.123 37.917 1.00 91.31 194 MET A CA 1
ATOM 1536 C C . MET A 1 194 ? -20.835 -0.601 39.305 1.00 91.31 194 MET A C 1
ATOM 1538 O O . MET A 1 194 ? -21.678 -0.709 40.192 1.00 91.31 194 MET A O 1
ATOM 1542 N N . ALA A 1 195 ? -19.529 -0.770 39.534 1.00 90.88 195 ALA A N 1
ATOM 1543 C CA . ALA A 1 195 ? -18.976 -1.103 40.845 1.00 90.88 195 ALA A CA 1
ATOM 1544 C C . ALA A 1 195 ? -19.296 -0.029 41.900 1.00 90.88 195 ALA A C 1
ATOM 1546 O O . ALA A 1 195 ? -19.638 -0.359 43.029 1.00 90.88 195 ALA A O 1
ATOM 1547 N N . LYS A 1 196 ? -19.275 1.260 41.533 1.00 92.38 196 LYS A N 1
ATOM 1548 C CA . LYS A 1 196 ? -19.691 2.349 42.437 1.00 92.38 196 LYS A CA 1
ATOM 1549 C C . LYS A 1 196 ? -21.191 2.336 42.749 1.00 92.38 196 LYS A C 1
ATOM 1551 O O . LYS A 1 196 ? -21.569 2.679 43.860 1.00 92.38 196 LYS A O 1
ATOM 1556 N N . LYS A 1 197 ? -22.042 1.972 41.781 1.00 93.44 197 LYS A N 1
ATOM 1557 C CA . LYS A 1 197 ? -23.510 1.956 41.945 1.00 93.44 197 LYS A CA 1
ATOM 1558 C C . LYS A 1 197 ? -24.013 0.754 42.740 1.00 93.44 197 LYS A C 1
ATOM 1560 O O . LYS A 1 197 ? -24.915 0.899 43.553 1.00 93.44 197 LYS A O 1
ATOM 1565 N N . HIS A 1 198 ? -23.459 -0.423 42.472 1.00 91.00 198 HIS A N 1
ATOM 1566 C CA . HIS A 1 198 ? -23.929 -1.695 43.027 1.00 91.00 198 HIS A CA 1
ATOM 1567 C C . HIS A 1 198 ? -23.013 -2.244 44.134 1.00 91.00 198 HIS A C 1
ATOM 1569 O O . HIS A 1 198 ? -23.326 -3.262 44.749 1.00 91.00 198 HIS A O 1
ATOM 1575 N N . GLY A 1 199 ? -21.891 -1.571 44.403 1.00 88.25 199 GLY A N 1
ATOM 1576 C CA . GLY A 1 199 ? -20.953 -1.926 45.461 1.00 88.25 199 GLY A CA 1
ATOM 1577 C C . GLY A 1 199 ? -20.240 -3.258 45.221 1.00 88.25 199 GLY A C 1
ATOM 1578 O O . GLY A 1 1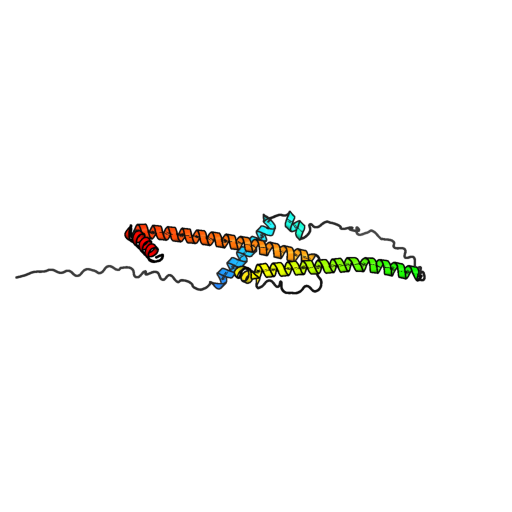99 ? -20.075 -3.723 44.091 1.00 88.25 199 GLY A O 1
ATOM 1579 N N . THR A 1 200 ? -19.829 -3.887 46.320 1.00 86.25 200 THR A N 1
ATOM 1580 C CA . THR A 1 200 ? -19.077 -5.153 46.341 1.00 86.25 200 THR A CA 1
ATOM 1581 C C . THR A 1 200 ? -19.866 -6.342 45.797 1.00 86.25 200 THR A C 1
ATOM 1583 O O . THR A 1 200 ? -19.270 -7.292 45.298 1.00 86.25 200 THR A O 1
ATOM 1586 N N . SER A 1 201 ? -21.203 -6.288 45.824 1.00 86.75 201 SER A N 1
ATOM 1587 C CA . SER A 1 201 ? -22.054 -7.338 45.252 1.00 86.75 201 SER A CA 1
ATOM 1588 C C . SER A 1 201 ? -21.815 -7.507 43.747 1.00 86.75 201 SER A C 1
ATOM 1590 O O . SER A 1 201 ? -21.733 -8.632 43.261 1.00 86.75 201 SER A O 1
ATOM 1592 N N . PHE A 1 202 ? -21.617 -6.408 43.011 1.00 90.44 202 PHE A N 1
ATOM 1593 C CA . PHE A 1 202 ? -21.350 -6.460 41.572 1.00 90.44 202 PHE A CA 1
ATOM 1594 C C . PHE A 1 202 ? -19.970 -7.037 41.244 1.00 90.44 202 PHE A C 1
ATOM 1596 O O . PHE A 1 202 ? -19.857 -7.857 40.334 1.00 90.44 202 PHE A O 1
ATOM 1603 N N . THR A 1 203 ? -18.929 -6.650 41.987 1.00 88.44 203 THR A N 1
ATOM 1604 C CA . THR A 1 203 ? -17.565 -7.145 41.745 1.00 88.44 203 THR A CA 1
ATOM 1605 C C . THR A 1 203 ? -17.439 -8.626 42.100 1.00 88.44 203 THR A C 1
ATOM 1607 O O . THR A 1 203 ? -16.935 -9.399 41.292 1.00 88.44 203 THR A O 1
ATOM 1610 N N . LEU A 1 204 ? -17.997 -9.052 43.241 1.00 88.06 204 LEU A N 1
ATOM 1611 C CA . LEU A 1 204 ? -17.997 -10.457 43.669 1.00 88.06 204 LEU A CA 1
ATOM 1612 C C . LEU A 1 204 ? -18.758 -11.366 42.700 1.00 88.06 204 LEU A C 1
ATOM 1614 O O . LEU A 1 204 ? -18.328 -12.487 42.437 1.00 88.06 204 LEU A O 1
ATOM 1618 N N . ASN A 1 205 ? -19.880 -10.895 42.148 1.00 85.38 205 ASN A N 1
ATOM 1619 C CA . ASN A 1 205 ? -20.662 -11.695 41.208 1.00 85.38 205 ASN A CA 1
ATOM 1620 C C . ASN A 1 205 ? -19.907 -11.926 39.887 1.00 85.38 205 ASN A C 1
ATOM 1622 O O . ASN A 1 205 ? -20.016 -13.002 39.301 1.00 85.38 205 ASN A O 1
ATOM 1626 N N . ASN A 1 206 ? -19.113 -10.942 39.449 1.00 84.81 206 ASN A N 1
ATOM 1627 C CA . ASN A 1 206 ? -18.280 -11.043 38.250 1.00 84.81 206 ASN A CA 1
ATOM 1628 C C . ASN A 1 206 ? -17.076 -11.986 38.456 1.00 84.81 206 ASN A C 1
ATOM 1630 O O . ASN A 1 206 ? -16.736 -12.773 37.579 1.00 84.81 206 ASN A O 1
ATOM 1634 N N . GLU A 1 207 ? -16.460 -11.964 39.640 1.00 82.00 207 GLU A N 1
ATOM 1635 C CA . GLU A 1 207 ? -15.366 -12.888 39.979 1.00 82.00 207 GLU A CA 1
ATOM 1636 C C . GLU A 1 207 ? -15.855 -14.329 40.126 1.00 82.00 207 GLU A C 1
ATOM 1638 O O . GLU A 1 207 ? -15.204 -15.263 39.659 1.00 82.00 207 GLU A O 1
ATOM 1643 N N . ARG A 1 208 ? -17.047 -14.519 40.702 1.00 85.31 208 ARG A N 1
ATOM 1644 C CA . ARG A 1 208 ? -17.651 -15.846 40.835 1.00 85.31 208 ARG A CA 1
ATOM 1645 C C . ARG A 1 208 ? 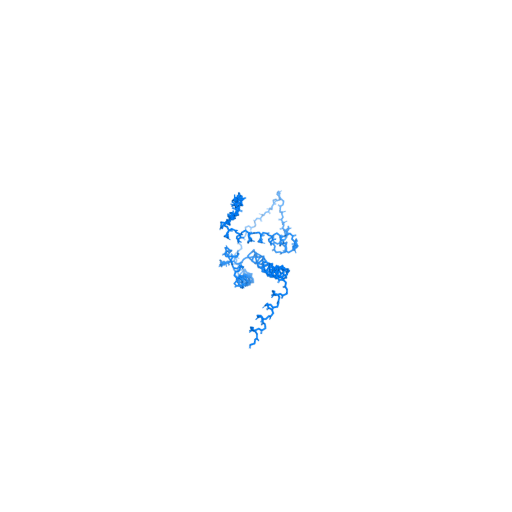-17.998 -16.454 39.481 1.00 85.31 208 ARG A C 1
ATOM 1647 O O . ARG A 1 208 ? -17.720 -17.627 39.272 1.00 85.31 208 ARG A O 1
ATOM 1654 N N . THR A 1 209 ? -18.567 -15.663 38.569 1.00 83.69 209 THR A N 1
ATOM 1655 C CA . THR A 1 209 ? -18.876 -16.128 37.206 1.00 83.69 209 THR A CA 1
ATOM 1656 C C . THR A 1 209 ? -17.613 -16.493 36.431 1.00 83.69 209 THR A C 1
ATOM 1658 O O . THR A 1 209 ? -17.590 -17.548 35.800 1.00 83.69 209 THR A O 1
ATOM 1661 N N . ALA A 1 210 ? -16.546 -15.693 36.539 1.00 85.19 210 ALA A N 1
ATOM 1662 C CA . ALA A 1 210 ? -15.255 -16.024 35.940 1.00 85.19 210 ALA A CA 1
ATOM 1663 C C . ALA A 1 210 ? -14.673 -17.331 36.511 1.00 85.19 210 ALA A C 1
ATOM 1665 O O . ALA A 1 210 ? -14.289 -18.209 35.744 1.00 85.19 210 ALA A O 1
ATOM 1666 N N . ALA A 1 211 ? -14.684 -17.499 37.840 1.00 83.00 211 ALA A N 1
ATOM 1667 C CA . ALA A 1 211 ? -14.174 -18.697 38.509 1.00 83.00 211 ALA A CA 1
ATOM 1668 C C . ALA A 1 211 ? -14.950 -19.975 38.143 1.00 83.00 211 ALA A C 1
ATOM 1670 O O . ALA A 1 211 ? -14.349 -21.036 38.011 1.00 83.00 211 ALA A O 1
ATOM 1671 N N . THR A 1 212 ? -16.271 -19.887 37.948 1.00 86.94 212 THR A N 1
ATOM 1672 C CA . THR A 1 212 ? -17.094 -21.043 37.547 1.00 86.94 212 THR A CA 1
ATOM 1673 C C . THR A 1 212 ? -17.004 -21.386 36.063 1.00 86.94 212 THR A C 1
ATOM 1675 O O . THR A 1 212 ? -17.416 -22.471 35.677 1.00 86.94 212 THR A O 1
ATOM 1678 N N . GLN A 1 213 ? -16.518 -20.471 35.221 1.00 83.12 213 GLN A N 1
ATOM 1679 C CA . GLN A 1 213 ? -16.408 -20.687 33.776 1.00 83.12 213 GLN A CA 1
ATOM 1680 C C . GLN A 1 213 ? -15.066 -21.322 33.374 1.00 83.12 213 GLN A C 1
ATOM 1682 O O . GLN A 1 213 ? -14.960 -21.890 32.290 1.00 83.12 213 GLN A O 1
ATOM 1687 N N . THR A 1 214 ? -14.038 -21.216 34.220 1.00 79.31 214 THR A N 1
ATOM 1688 C CA . THR A 1 214 ? -12.686 -21.735 33.951 1.00 79.31 214 THR A CA 1
ATOM 1689 C C . THR A 1 214 ? -12.375 -23.077 34.625 1.00 79.31 214 THR A C 1
ATOM 1691 O O . THR A 1 214 ? -11.215 -23.484 34.611 1.00 79.31 214 THR A O 1
ATOM 1694 N N . GLY A 1 215 ? -13.364 -23.735 35.240 1.00 65.94 215 GLY A N 1
ATOM 1695 C CA . GLY A 1 215 ? -13.249 -25.063 35.862 1.00 65.94 215 GLY A CA 1
ATOM 1696 C C . GLY A 1 215 ? -14.037 -26.111 35.094 1.00 65.94 215 GLY A C 1
ATOM 1697 O O . GLY A 1 215 ? -13.563 -27.265 35.059 1.00 65.94 215 GLY A O 1
#

Foldseek 3Di:
DDDDDDDDDDDDDPDPPPDPPPPVPPDPPPVLLVVLVVLLVVLVCCVCPPPDPVVCCVLVPDPPPPPPPDDPPDDPPPPDDPDPDPQPPVNVVVVVVVVVVVVVVVVVVQVVQLVLLVVLLVLLVVLLVVDVSSCVSCVPPPSPDRDPTGDSNSNSVSVVVSVSSVVSVVVVVVVVVVVVVVVVVVVVVVLVVVCVVVPPVSVVVVVVVVVVVVD

Secondary structure (DSSP, 8-state):
--------PPPP---------------SHHHHHHHHHHHHHHHHHIIIIIS-HHHHHHHHT--------PPTT---------------HHHHHHHHHHHHHHHHHHHHHHHHHHHHHHHHHHHHHHHHHT-HHHHHHHTTS---S--SS--HHHHHHHHHHHHHHHHHHHHHHHHHHHHHHHHHHHHHHHHHHHHHHHTHHHHHHHHHHHHHH--

Sequence (215 aa):
MSAQAHGKAKKPHIQQEFLERHINTKSVNGSLSDVSSGVFSALWKDLLTGSSKDVSAQIFGAPKGTSHELKPGQEASLKKPEKKKAVTEAHMEYFREIKNADISPRKQEDQAMEQKVEQIRIEIKKLMNASKQLEATFKNVQIEQKVVKAGRYHETLLTFILSLVRSAKVKMEEGASWMNVSKNKKQQRQYQSMAKKHGTSFTLNNERTAATQTG